Protein AF-A0A0K8QAA5-F1 (afdb_monomer)

pLDDT: mean 92.25, std 9.48, range [42.88, 98.81]

Radius of gyration: 21.52 Å; Cα contacts (8 Å, |Δi|>4): 623; chains: 1; bounding box: 44×41×57 Å

Mean predicted aligned error: 4.95 Å

Nearest PDB structures (foldseek):
  3sg1-assembly1_A  TM=9.011E-01  e=4.585E-20  Bacillus anthracis
  5bq2-assembly1_D  TM=9.159E-01  e=2.704E-18  Pseudomonas aeruginosa PAO1
  6cn1-assembly2_G  TM=9.177E-01  e=1.777E-18  Pseudomonas putida KT2440
  3zh4-assembly1_A  TM=8.883E-01  e=7.766E-17  Streptococcus pneumoniae
  3zh3-assembly1_A  TM=8.498E-01  e=5.290E-16  Streptococcus pneumoniae D39

Secondary structure (DSSP, 8-state):
--HHHHHH-GGGGGGTTGGGTT-SEEEEEPP---TT----SHHHHHHHGGGT-EEEEETTEEEEE-PPP----EEEE-SS--HHHHHHHHHHHHTSSEEEEEES---SHHHHHHHHHHHHTT-EEE-TTSSEEEEEE-S---------PPP-HHHHHHHHHHHHHTT--EEEEEEEGGGTHHHHHHHHHTT--EEEPPPEE-TTS-SEEEEEEE-----B--SS-B---SSSSS-TTTHHHHHHHHHHSBEEEEEE--S-TTHHHHHGGGGGGT-EEEEEETTEEEEEE---------PPP---

Sequence (304 aa):
MDVEAARRTRSVIMLLGPLLDESAEYRLPYAGGCDLGTRTVQPHMQALRQFGLSVEAKSGFYAVQAPPSDGNDRTFVLSERGDTVTENAIMAAAHRPGTTVIRNASPNYMVQDLCFYLQRLGVEIDGVGTTTLKITGRPSIDVDIEYFPSEDPIEAMSLITAGIVTHSEVTIRRVPIEFMEIELATLAQMGQALEISGEYFARNGRTRLVDVTTKPSELRAPEDKIHPMPFPGLNIDNLPFFAVIAGNAHGQTMIHDWVYENRAIYLTELNKLGAQVQLLDPHRIYVNGPTKWRAAEVGCPPAL

Solvent-accessible surface area (backbone atoms only — not comparable to full-atom values): 16536 Å² total; per-residue (Å²): 133,64,65,72,67,38,35,73,36,68,67,56,64,55,48,59,22,62,43,32,85,76,38,57,63,52,75,45,62,51,40,68,87,48,91,58,44,92,80,69,70,57,61,44,52,61,51,40,39,76,70,54,39,44,75,45,87,51,98,70,27,36,43,37,38,27,50,80,85,79,52,61,68,46,75,52,69,48,92,56,68,38,55,69,42,35,45,25,44,48,40,39,35,40,56,28,39,35,43,35,36,40,30,46,32,35,33,38,70,70,43,36,45,51,49,56,52,40,41,75,63,70,29,50,72,46,45,79,63,36,44,48,36,39,31,40,16,36,81,72,81,88,76,94,78,90,84,49,82,71,65,59,46,59,62,44,50,52,52,52,47,51,21,58,76,67,53,30,75,42,74,48,69,62,30,29,41,85,69,36,52,54,53,53,50,52,40,44,71,16,42,44,47,70,49,70,52,75,79,46,68,41,90,63,71,70,51,47,21,24,36,40,29,36,40,63,58,74,35,35,38,47,96,62,67,50,53,54,38,76,60,96,41,31,43,68,82,49,49,68,55,50,58,60,49,32,22,58,7,47,40,66,26,43,40,42,40,87,88,35,63,46,56,48,56,59,58,41,58,44,38,64,28,44,32,47,52,44,78,77,50,50,32,30,32,39,25,41,20,62,39,70,72,46,93,60,91,74,80,80,71,81,76,119

Foldseek 3Di:
DPQVVQQQDPCQLLVQQQCLQVDQKDKGFDRDDDPLDPPDCVLLVVLCCQQVWDWDDDVGITIIGHDHAPLEEEEDERPAQDQSSLSSSQSNQAQGAYKYKYAQHFLDQQSLQSVLVSVVLVWDWPDRSHRIIITGHDNDRDDDDDADGADDQLVQLVVLLVCALVQHWDKDWFHQCQQCVQVVVQCVQQWWDKDWADWDDDPSRPGIGIIITTHRTAGAAHPAADEFDRPVTNDLSSQLSVLSNQLQHAAKHKYFNPPTQAPLVLSCLCVQQQWDWADPHSGMIITHDPGPGDDDDGDDPDDD

Structure (mmCIF, N/CA/C/O backbone):
data_AF-A0A0K8QAA5-F1
#
_entry.id   AF-A0A0K8QAA5-F1
#
loop_
_atom_site.group_PDB
_atom_site.id
_atom_site.type_symbol
_atom_site.label_atom_id
_atom_site.label_alt_id
_atom_site.label_comp_id
_atom_site.label_asym_id
_atom_site.label_entity_id
_atom_site.label_seq_id
_atom_site.pdbx_PDB_ins_code
_atom_site.Cartn_x
_atom_site.Cartn_y
_atom_site.Cartn_z
_atom_site.occupancy
_atom_site.B_iso_or_equiv
_atom_site.auth_seq_id
_atom_site.auth_comp_id
_atom_site.auth_asym_id
_atom_site.auth_atom_id
_atom_site.pdbx_PDB_model_num
ATOM 1 N N . MET A 1 1 ? 1.654 16.815 -22.895 1.00 76.06 1 MET A N 1
ATOM 2 C CA . MET A 1 1 ? 1.499 16.749 -21.426 1.00 76.06 1 MET A CA 1
ATOM 3 C C . MET A 1 1 ? 1.076 18.115 -20.917 1.00 76.06 1 MET A C 1
ATOM 5 O O . MET A 1 1 ? 1.707 19.098 -21.291 1.00 76.06 1 MET A O 1
ATOM 9 N N . ASP A 1 2 ? 0.030 18.173 -20.097 1.00 84.06 2 ASP A N 1
ATOM 10 C CA . ASP A 1 2 ? -0.344 19.380 -19.354 1.00 84.06 2 ASP A CA 1
ATOM 11 C C . ASP A 1 2 ? 0.607 19.549 -18.157 1.00 84.06 2 ASP A C 1
ATOM 13 O O . ASP A 1 2 ? 0.671 18.697 -17.269 1.00 84.06 2 ASP A O 1
ATOM 17 N N . VAL A 1 3 ? 1.402 20.621 -18.165 1.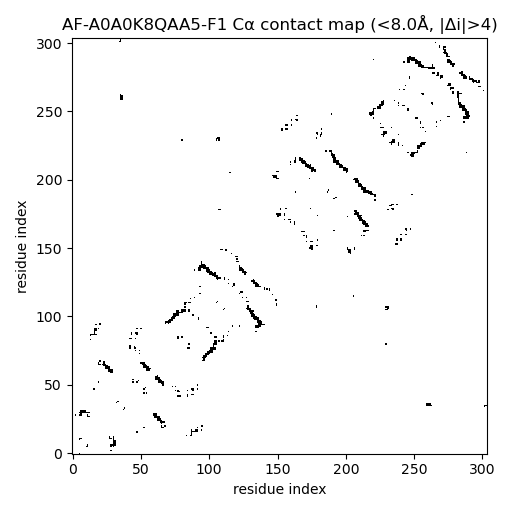00 84.25 3 VAL A N 1
ATOM 18 C CA . VAL A 1 3 ? 2.454 20.857 -17.164 1.00 84.25 3 VAL A CA 1
ATOM 19 C C . VAL A 1 3 ? 1.874 21.271 -15.814 1.00 84.25 3 VAL A C 1
ATOM 21 O O . VAL A 1 3 ? 2.458 20.946 -14.780 1.00 84.25 3 VAL A O 1
ATOM 24 N N . GLU A 1 4 ? 0.749 21.985 -15.805 1.00 84.56 4 GLU A N 1
ATOM 25 C CA . GLU A 1 4 ? 0.125 22.427 -14.562 1.00 84.56 4 GLU A CA 1
ATOM 26 C C . GLU A 1 4 ? -0.447 21.222 -13.818 1.00 84.56 4 GLU A C 1
ATOM 28 O O . GLU A 1 4 ? -0.160 21.041 -12.634 1.00 84.56 4 GLU A O 1
ATOM 33 N N . ALA A 1 5 ? -1.154 20.341 -14.532 1.00 82.25 5 ALA A N 1
ATOM 34 C CA . ALA A 1 5 ? -1.650 19.087 -13.976 1.00 82.25 5 ALA A CA 1
ATOM 35 C C . ALA A 1 5 ? -0.503 18.189 -13.476 1.00 82.25 5 ALA A C 1
ATOM 37 O O . ALA A 1 5 ? -0.551 17.674 -12.358 1.00 82.25 5 ALA A O 1
ATOM 38 N N . ALA A 1 6 ? 0.568 18.056 -14.262 1.00 82.12 6 ALA A N 1
ATOM 39 C CA . ALA A 1 6 ? 1.714 17.214 -13.924 1.00 82.12 6 ALA A CA 1
ATOM 40 C C . ALA A 1 6 ? 2.503 17.696 -12.692 1.00 82.12 6 ALA A C 1
ATOM 42 O O . ALA A 1 6 ? 3.110 16.886 -11.999 1.00 82.12 6 ALA A O 1
ATOM 43 N N . ARG A 1 7 ? 2.496 19.000 -12.383 1.00 81.44 7 ARG A N 1
ATOM 44 C CA . ARG A 1 7 ? 3.155 19.545 -11.181 1.00 81.44 7 ARG A CA 1
ATOM 45 C C . ARG A 1 7 ? 2.366 19.321 -9.894 1.00 81.44 7 ARG A C 1
ATOM 47 O O . ARG A 1 7 ? 2.962 19.373 -8.820 1.00 81.44 7 ARG A O 1
ATOM 54 N N . ARG A 1 8 ? 1.053 19.084 -9.995 1.00 79.38 8 ARG A N 1
ATOM 55 C CA . ARG A 1 8 ? 0.168 18.880 -8.836 1.00 79.38 8 ARG A CA 1
ATOM 56 C C . ARG A 1 8 ? 0.326 17.505 -8.194 1.00 79.38 8 ARG A C 1
ATOM 58 O O . ARG A 1 8 ? -0.063 17.355 -7.046 1.00 79.38 8 ARG A O 1
ATOM 65 N N . THR A 1 9 ? 0.873 16.515 -8.904 1.00 74.44 9 THR A N 1
ATOM 66 C CA . THR A 1 9 ? 1.003 15.144 -8.388 1.00 74.44 9 THR A CA 1
ATOM 67 C C . THR A 1 9 ? 2.411 14.598 -8.585 1.00 74.44 9 THR A C 1
ATOM 69 O O . THR A 1 9 ? 3.038 14.778 -9.629 1.00 74.44 9 THR A O 1
ATOM 72 N N . ARG A 1 10 ? 2.916 13.867 -7.585 1.00 78.25 10 ARG A N 1
ATOM 73 C CA . ARG A 1 10 ? 4.188 13.131 -7.702 1.00 78.25 10 ARG A CA 1
ATOM 74 C C . ARG A 1 10 ? 4.133 11.973 -8.691 1.00 78.25 10 ARG A C 1
ATOM 76 O O . ARG A 1 10 ? 5.179 11.564 -9.189 1.00 78.25 10 ARG A O 1
ATOM 83 N N . SER A 1 11 ? 2.933 11.533 -9.058 1.00 82.62 11 SER A N 1
ATOM 84 C CA . SER A 1 11 ? 2.685 10.443 -9.999 1.00 82.62 11 SER A CA 1
ATOM 85 C C . SER A 1 11 ? 3.245 10.692 -11.400 1.00 82.62 11 SER A C 1
ATOM 87 O O . SER A 1 11 ? 3.445 9.732 -12.132 1.00 82.62 11 SER A O 1
ATOM 89 N N . VAL A 1 12 ? 3.594 11.932 -11.776 1.00 85.81 12 VAL A N 1
ATOM 90 C CA . VAL A 1 12 ? 4.284 12.205 -13.053 1.00 85.81 12 VAL A CA 1
ATOM 91 C C . VAL A 1 12 ? 5.576 11.389 -13.211 1.00 85.81 12 VAL A C 1
ATOM 93 O O . VAL A 1 12 ? 5.937 11.023 -14.326 1.00 85.81 12 VAL A O 1
ATOM 96 N N . ILE A 1 13 ? 6.251 11.037 -12.109 1.00 87.75 13 ILE A N 1
ATOM 97 C CA . ILE A 1 13 ? 7.460 10.202 -12.144 1.00 87.75 13 ILE A CA 1
ATOM 98 C C . ILE A 1 13 ? 7.202 8.792 -12.694 1.00 87.75 13 ILE A C 1
ATOM 100 O O . ILE A 1 13 ? 8.112 8.161 -13.235 1.00 87.75 13 ILE A O 1
ATOM 104 N N . MET A 1 14 ? 5.958 8.316 -12.603 1.00 91.12 14 MET A N 1
ATOM 105 C CA . MET A 1 14 ? 5.527 7.018 -13.122 1.00 91.12 14 MET A CA 1
ATOM 106 C C . MET A 1 14 ? 5.542 6.953 -14.644 1.00 91.12 14 MET A C 1
ATOM 108 O O . MET A 1 14 ? 5.454 5.867 -15.198 1.00 91.12 14 MET A O 1
ATOM 112 N N . LEU A 1 15 ? 5.702 8.091 -15.327 1.00 90.75 15 LEU A N 1
ATOM 113 C CA . LEU A 1 15 ? 5.877 8.131 -16.774 1.00 90.75 15 LEU A CA 1
ATOM 114 C C . LEU A 1 15 ? 7.303 7.777 -17.218 1.00 90.75 15 LEU A C 1
ATOM 116 O O . LEU A 1 15 ? 7.514 7.542 -18.402 1.00 90.75 15 LEU A O 1
ATOM 120 N N . LEU A 1 16 ? 8.285 7.723 -16.309 1.00 90.38 16 LEU A N 1
ATOM 121 C CA . LEU A 1 16 ? 9.679 7.482 -16.698 1.00 90.38 16 LEU A CA 1
ATOM 122 C C . LEU A 1 16 ? 9.926 6.090 -17.302 1.00 90.38 16 LEU A C 1
ATOM 124 O O . LEU A 1 16 ? 10.718 5.946 -18.229 1.00 90.38 16 LEU A O 1
ATOM 128 N N . GLY A 1 17 ? 9.287 5.064 -16.747 1.00 90.38 17 GLY A N 1
ATOM 129 C CA . GLY A 1 17 ? 9.374 3.682 -17.206 1.00 90.38 17 GLY A CA 1
ATOM 130 C C . GLY A 1 17 ? 8.623 3.430 -18.513 1.00 90.38 17 GLY A C 1
ATOM 131 O O . GLY A 1 17 ? 9.253 2.979 -19.463 1.00 90.38 17 GLY A O 1
ATOM 132 N N . PRO A 1 18 ? 7.314 3.732 -18.618 1.00 89.81 18 PRO A N 1
ATOM 133 C CA . PRO A 1 18 ? 6.551 3.450 -19.832 1.00 89.81 18 PRO A CA 1
ATOM 134 C C . PRO A 1 18 ? 6.963 4.318 -21.031 1.00 89.81 18 PRO A C 1
ATOM 136 O O . PRO A 1 18 ? 6.891 3.846 -22.156 1.00 89.81 18 PRO A O 1
ATOM 139 N N . LEU A 1 19 ? 7.446 5.554 -20.833 1.00 89.44 19 LEU A N 1
ATOM 140 C CA . LEU A 1 19 ? 7.898 6.406 -21.950 1.00 89.44 19 LEU A CA 1
ATOM 141 C C . LEU A 1 19 ? 9.316 6.088 -22.441 1.00 89.44 19 LEU A C 1
ATOM 143 O O . LEU A 1 19 ? 9.843 6.788 -23.305 1.00 89.44 19 LEU A O 1
ATOM 147 N N . LEU A 1 20 ? 9.958 5.070 -21.872 1.00 84.69 20 LEU A N 1
ATOM 148 C CA . LEU A 1 20 ? 11.365 4.784 -22.103 1.00 84.69 20 LEU A CA 1
ATOM 149 C C . LEU A 1 20 ? 11.653 4.376 -23.560 1.00 84.69 20 LEU A C 1
ATOM 151 O O . LEU A 1 20 ? 12.712 4.714 -24.074 1.00 84.69 20 LEU A O 1
ATOM 155 N N . ASP A 1 21 ? 10.709 3.739 -24.254 1.00 80.62 21 ASP A N 1
ATOM 156 C CA . ASP A 1 21 ? 10.860 3.398 -25.679 1.00 80.62 21 ASP A CA 1
ATOM 157 C C . ASP A 1 21 ? 9.983 4.255 -26.618 1.00 80.62 21 ASP A C 1
ATOM 159 O O . ASP A 1 21 ? 10.063 4.104 -27.834 1.00 80.62 21 ASP A O 1
ATOM 163 N N . GLU A 1 22 ? 9.194 5.189 -26.077 1.00 81.94 22 GLU A N 1
ATOM 164 C CA . GLU A 1 22 ? 8.347 6.107 -26.861 1.00 81.94 22 GLU A CA 1
ATOM 165 C C . GLU A 1 22 ? 9.150 7.273 -27.459 1.00 81.94 22 GLU A C 1
ATOM 167 O O . GLU A 1 22 ? 8.876 7.748 -28.561 1.00 81.94 22 GLU A O 1
ATOM 172 N N . SER A 1 23 ? 10.159 7.765 -26.733 1.00 83.81 23 SER A N 1
ATOM 173 C CA . SER A 1 23 ? 11.040 8.836 -27.205 1.00 83.81 23 SER A CA 1
ATOM 174 C C . SER A 1 23 ? 12.441 8.696 -26.626 1.00 83.81 23 SER A C 1
ATOM 176 O O . SER A 1 23 ? 12.611 8.5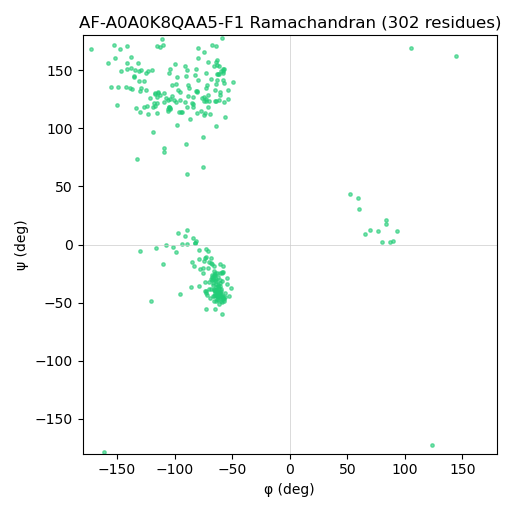25 -25.420 1.00 83.81 23 SER A O 1
ATOM 178 N N . ALA A 1 24 ? 13.457 8.878 -27.474 1.00 87.12 24 ALA A N 1
ATOM 179 C CA . ALA A 1 24 ? 14.858 8.895 -27.050 1.00 87.12 24 ALA A CA 1
ATOM 180 C C . ALA A 1 24 ? 15.163 10.044 -26.073 1.00 87.12 24 ALA A C 1
ATOM 182 O O . ALA A 1 24 ? 16.052 9.929 -25.231 1.00 87.12 24 ALA A O 1
ATOM 183 N N . GLU A 1 25 ? 14.419 11.151 -26.162 1.00 91.00 25 GLU A N 1
ATOM 184 C CA . GLU A 1 25 ? 14.553 12.286 -25.251 1.00 91.00 25 GLU A CA 1
ATOM 185 C C . GLU A 1 25 ? 13.187 12.855 -24.865 1.00 91.00 25 GLU A C 1
ATOM 187 O O . GLU A 1 25 ? 12.321 13.088 -25.714 1.00 91.00 25 GLU A O 1
ATOM 192 N N . TYR A 1 26 ? 12.988 13.125 -23.577 1.00 90.31 26 TYR A N 1
ATOM 193 C CA . TYR A 1 26 ? 11.788 13.799 -23.085 1.00 90.31 26 TYR A CA 1
ATOM 194 C C . TYR A 1 26 ? 12.054 14.563 -21.783 1.00 90.31 26 TYR A C 1
ATOM 196 O O . TYR A 1 26 ? 13.142 14.525 -21.203 1.00 90.31 26 TYR A O 1
ATOM 204 N N . ARG A 1 27 ? 11.065 15.349 -21.343 1.00 88.81 27 ARG A N 1
ATOM 205 C CA . ARG A 1 27 ? 11.154 16.175 -20.132 1.00 88.81 27 ARG A CA 1
ATOM 206 C C . ARG A 1 27 ? 9.937 15.953 -19.251 1.00 88.81 27 ARG A C 1
ATOM 208 O O . ARG A 1 27 ? 8.814 16.059 -19.740 1.00 88.81 27 ARG A O 1
ATOM 215 N N . LEU A 1 28 ? 10.162 15.731 -17.959 1.00 87.62 28 LEU A N 1
ATOM 216 C CA . LEU A 1 28 ? 9.100 15.670 -16.952 1.00 87.62 28 LEU A CA 1
ATOM 217 C C . LEU A 1 28 ? 9.246 16.832 -15.969 1.00 87.62 28 LEU A C 1
ATOM 219 O O . LEU A 1 28 ? 10.353 17.058 -15.485 1.00 87.62 28 LEU A O 1
ATOM 223 N N . PRO A 1 29 ? 8.187 17.594 -15.653 1.00 85.19 29 PRO A N 1
ATOM 224 C CA . PRO A 1 29 ? 8.283 18.650 -14.657 1.00 85.19 29 PRO A CA 1
ATOM 225 C C . PRO A 1 29 ? 8.610 18.068 -13.280 1.00 85.19 29 PRO A C 1
ATOM 227 O O . PRO A 1 29 ? 8.278 16.923 -12.976 1.00 85.19 29 PRO A O 1
ATOM 230 N N . TYR A 1 30 ? 9.229 18.876 -12.424 1.00 78.75 30 TYR A N 1
ATOM 231 C CA . TYR A 1 30 ? 9.334 18.513 -11.017 1.00 78.75 30 TYR A CA 1
ATOM 232 C C . TYR A 1 30 ? 7.956 18.472 -10.378 1.00 78.75 30 TYR A C 1
ATOM 234 O O . TYR A 1 30 ? 7.241 19.475 -10.370 1.00 78.75 30 TYR A O 1
ATOM 242 N N . ALA A 1 31 ? 7.618 17.323 -9.809 1.00 66.38 31 ALA A N 1
ATOM 243 C CA . ALA A 1 31 ? 6.600 17.274 -8.784 1.00 66.38 31 ALA A CA 1
ATOM 244 C C . ALA A 1 31 ? 7.166 17.907 -7.506 1.00 66.38 31 ALA A C 1
ATOM 246 O O . ALA A 1 31 ? 8.331 17.689 -7.169 1.00 66.38 31 ALA A O 1
ATOM 247 N N . GLY A 1 32 ? 6.370 18.730 -6.827 1.00 60.47 32 GLY A N 1
ATOM 248 C CA . GLY A 1 32 ? 6.797 19.468 -5.637 1.00 60.47 32 GLY A CA 1
ATOM 249 C C . GLY A 1 32 ? 7.286 18.598 -4.462 1.00 60.47 32 GLY A C 1
ATOM 250 O O . GLY A 1 32 ? 7.304 17.360 -4.494 1.00 60.47 32 GLY A O 1
ATOM 251 N N . GLY A 1 33 ? 7.714 19.273 -3.391 1.00 54.41 33 GLY A N 1
ATOM 252 C CA . GLY A 1 33 ? 7.998 18.648 -2.096 1.00 54.41 33 GLY A CA 1
ATOM 253 C C . GLY A 1 33 ? 6.726 18.050 -1.486 1.00 54.41 33 GLY A C 1
ATOM 254 O O . GLY A 1 33 ? 5.670 18.655 -1.583 1.00 54.41 33 GLY A O 1
ATOM 255 N N . CYS A 1 34 ? 6.833 16.853 -0.910 1.00 49.59 34 CYS A N 1
ATOM 256 C CA . CYS A 1 34 ? 5.784 16.221 -0.108 1.00 49.59 34 CYS A CA 1
ATOM 257 C C . CYS A 1 34 ? 6.091 16.539 1.359 1.00 49.59 34 CYS A C 1
ATOM 259 O O . CYS A 1 34 ? 7.184 16.213 1.826 1.00 49.59 34 CYS A O 1
ATOM 261 N N . ASP A 1 35 ? 5.148 17.138 2.084 1.00 52.00 35 ASP A N 1
ATOM 262 C CA . ASP A 1 35 ? 5.369 17.609 3.463 1.00 52.00 35 ASP A CA 1
ATOM 263 C C . ASP A 1 35 ? 5.408 16.471 4.504 1.00 52.00 35 ASP A C 1
ATOM 265 O O . ASP A 1 35 ? 5.913 16.647 5.612 1.00 52.00 35 ASP A O 1
ATOM 269 N N . LEU A 1 36 ? 4.968 15.262 4.132 1.00 42.88 36 LEU A N 1
ATOM 270 C CA . LEU A 1 36 ? 5.008 14.058 4.980 1.00 42.88 36 LEU A CA 1
ATOM 271 C C . LEU A 1 36 ? 6.427 13.462 5.163 1.00 42.88 36 LEU A C 1
ATOM 273 O O . LEU A 1 36 ? 6.587 12.493 5.905 1.00 42.88 36 LEU A O 1
ATOM 277 N N . GLY A 1 37 ? 7.453 14.022 4.500 1.00 49.19 37 GLY A N 1
ATOM 278 C CA . GLY A 1 37 ? 8.865 13.620 4.613 1.00 49.19 37 GLY A CA 1
ATOM 279 C C . GLY A 1 37 ? 9.650 13.718 3.293 1.00 49.19 37 GLY A C 1
ATOM 280 O O . GLY A 1 37 ? 9.073 13.745 2.203 1.00 49.19 37 GLY A O 1
ATOM 281 N N . THR A 1 38 ? 10.989 13.724 3.355 1.00 55.50 38 THR A N 1
ATOM 282 C CA . THR A 1 38 ? 11.876 13.783 2.172 1.00 55.50 38 THR A CA 1
ATOM 283 C C . THR A 1 38 ? 11.956 12.444 1.434 1.00 55.50 38 THR A C 1
ATOM 285 O O . THR A 1 38 ? 13.009 11.814 1.369 1.00 55.50 38 THR A O 1
ATOM 288 N N . ARG A 1 39 ? 10.851 11.996 0.825 1.00 63.25 39 ARG A N 1
ATOM 289 C CA . ARG A 1 39 ? 10.895 10.880 -0.134 1.00 63.25 39 ARG A CA 1
ATOM 290 C C . ARG A 1 39 ? 11.608 11.329 -1.401 1.00 63.25 39 ARG A C 1
ATOM 292 O O . ARG A 1 39 ? 11.114 12.208 -2.117 1.00 63.25 39 ARG A O 1
ATOM 299 N N . THR A 1 40 ? 12.789 10.760 -1.626 1.00 72.88 40 THR A N 1
ATOM 300 C CA . THR A 1 40 ? 13.637 11.081 -2.774 1.00 72.88 40 THR A CA 1
ATOM 301 C C . THR A 1 40 ? 13.168 10.332 -4.018 1.00 72.88 40 THR A C 1
ATOM 303 O O . THR A 1 40 ? 12.649 9.227 -3.936 1.00 72.88 40 THR A O 1
ATOM 306 N N . VAL A 1 41 ? 13.401 10.910 -5.194 1.00 79.88 41 VAL A N 1
ATOM 307 C CA . VAL A 1 41 ? 13.155 10.241 -6.486 1.00 79.88 41 VAL A CA 1
ATOM 308 C C . VAL A 1 41 ? 14.261 9.246 -6.860 1.00 79.88 41 VAL A C 1
ATOM 310 O O . VAL A 1 41 ? 14.184 8.566 -7.881 1.00 79.88 41 VAL A O 1
ATOM 313 N N . GLN A 1 42 ? 15.321 9.178 -6.051 1.00 85.56 42 GLN A N 1
ATOM 314 C CA . GLN A 1 42 ? 16.536 8.425 -6.342 1.00 85.56 42 GLN A CA 1
ATOM 315 C C . GLN A 1 42 ? 16.300 6.919 -6.551 1.00 85.56 42 GLN A C 1
ATOM 317 O O . GLN A 1 42 ? 16.934 6.370 -7.454 1.00 85.56 42 GLN A O 1
ATOM 322 N N . PRO A 1 43 ? 15.405 6.243 -5.808 1.00 90.38 43 PRO A N 1
ATOM 323 C CA . PRO A 1 43 ? 15.132 4.823 -6.018 1.00 90.38 43 PRO A CA 1
ATOM 324 C C . PRO A 1 43 ? 14.592 4.514 -7.420 1.00 90.38 43 PRO A C 1
ATOM 326 O O . PRO A 1 43 ? 15.077 3.592 -8.075 1.00 90.38 43 PRO A O 1
ATOM 329 N N . HIS A 1 44 ? 13.699 5.359 -7.951 1.00 91.31 44 HIS A N 1
ATOM 330 C CA . HIS A 1 44 ? 13.257 5.260 -9.346 1.00 91.31 44 HIS A CA 1
ATOM 331 C C . HIS A 1 44 ? 14.430 5.411 -10.322 1.00 91.31 44 HIS A C 1
ATOM 333 O O . HIS A 1 44 ? 14.559 4.627 -11.259 1.00 91.31 44 HIS A O 1
ATOM 339 N N . MET A 1 45 ? 15.322 6.383 -10.088 1.00 89.44 45 MET A N 1
ATOM 340 C CA . MET A 1 45 ? 16.497 6.584 -10.947 1.00 89.44 45 MET A CA 1
ATOM 341 C C . MET A 1 45 ? 17.430 5.372 -10.920 1.00 89.44 45 MET A C 1
ATOM 343 O O . MET A 1 45 ? 17.963 4.976 -11.951 1.00 89.44 45 MET A O 1
ATOM 347 N N . GLN A 1 46 ? 17.653 4.780 -9.746 1.00 91.12 46 GLN A N 1
ATOM 348 C CA . GLN A 1 46 ? 18.502 3.598 -9.589 1.00 91.12 46 GLN A CA 1
ATOM 349 C C . GLN A 1 46 ? 17.939 2.391 -10.341 1.00 91.12 46 GLN A C 1
ATOM 351 O O . GLN A 1 46 ? 18.707 1.695 -11.007 1.00 91.12 46 GLN A O 1
ATOM 356 N N . ALA A 1 47 ? 16.621 2.179 -10.272 1.00 93.38 47 ALA A N 1
ATOM 357 C CA . ALA A 1 47 ? 15.943 1.116 -11.003 1.00 93.38 47 ALA A CA 1
ATOM 358 C C . ALA A 1 47 ? 16.018 1.340 -12.521 1.00 93.38 47 ALA A C 1
ATOM 360 O O . ALA A 1 47 ? 16.427 0.454 -13.266 1.00 93.38 47 ALA A O 1
ATOM 361 N N . LEU A 1 48 ? 15.703 2.548 -12.992 1.00 92.81 48 LEU A N 1
ATOM 362 C CA . LEU A 1 48 ? 15.616 2.832 -14.426 1.00 92.81 48 LEU A CA 1
ATOM 363 C C . LEU A 1 48 ? 16.983 2.962 -15.115 1.00 92.81 48 LEU A C 1
ATOM 365 O O . LEU A 1 48 ? 17.110 2.648 -16.298 1.00 92.81 48 LEU A O 1
ATOM 369 N N . ARG A 1 49 ? 18.044 3.315 -14.376 1.00 92.69 49 ARG A N 1
ATOM 370 C CA . ARG A 1 49 ? 19.432 3.248 -14.876 1.00 92.69 49 ARG A CA 1
ATOM 371 C C . ARG A 1 49 ? 19.839 1.841 -15.314 1.00 92.69 49 ARG A C 1
ATOM 373 O O . ARG A 1 49 ? 20.716 1.720 -16.161 1.00 92.69 49 ARG A O 1
ATOM 380 N N . GLN A 1 50 ? 19.201 0.787 -14.797 1.00 93.94 50 GLN A N 1
ATOM 381 C CA . GLN A 1 50 ? 19.451 -0.593 -15.245 1.00 93.94 50 GLN A CA 1
ATOM 382 C C . GLN A 1 50 ? 19.025 -0.809 -16.703 1.00 93.94 50 GLN A C 1
ATOM 384 O O . GLN A 1 50 ? 19.606 -1.628 -17.411 1.00 93.94 50 GLN A O 1
ATOM 389 N N . PHE A 1 51 ? 18.066 -0.016 -17.181 1.00 92.75 51 PHE A N 1
ATOM 390 C CA . PHE A 1 51 ? 17.641 0.051 -18.580 1.00 92.75 51 PHE A CA 1
ATOM 391 C C . PHE A 1 51 ? 18.425 1.110 -19.376 1.00 92.75 51 PHE A C 1
ATOM 393 O O . PHE A 1 51 ? 18.103 1.389 -20.528 1.00 92.75 51 PHE A O 1
ATOM 400 N N . GLY A 1 52 ? 19.460 1.698 -18.766 1.00 90.44 52 GLY A N 1
ATOM 401 C CA . GLY A 1 52 ? 20.308 2.745 -19.329 1.00 90.44 52 GLY A CA 1
ATOM 402 C C . GLY A 1 52 ? 19.677 4.140 -19.339 1.00 90.44 52 GLY A C 1
ATOM 403 O O . GLY A 1 52 ? 20.239 5.039 -19.959 1.00 90.44 52 GLY A O 1
ATOM 404 N N . LEU A 1 53 ? 18.548 4.344 -18.645 1.00 91.19 53 LEU A N 1
ATOM 405 C CA . LEU A 1 53 ? 17.918 5.659 -18.529 1.00 91.19 53 LEU A CA 1
ATOM 406 C C . LEU A 1 53 ? 18.864 6.649 -17.835 1.00 91.19 53 LEU A C 1
ATOM 408 O O . LEU A 1 53 ? 19.295 6.426 -16.698 1.00 91.19 53 LEU A O 1
ATOM 412 N N . SER A 1 54 ? 19.140 7.769 -18.496 1.00 89.38 54 SER A N 1
ATOM 413 C CA . SER A 1 54 ? 19.846 8.903 -17.907 1.00 89.38 54 SER A CA 1
ATOM 414 C C . SER A 1 54 ? 18.843 9.991 -17.555 1.00 89.38 54 SER A C 1
ATOM 416 O O . SER A 1 54 ? 18.038 10.406 -18.388 1.00 89.38 54 SER A O 1
ATOM 418 N N . VAL A 1 55 ? 18.884 10.451 -16.306 1.00 86.06 55 VAL A N 1
ATOM 419 C CA . VAL A 1 55 ? 18.013 11.519 -15.816 1.00 86.06 55 VAL A CA 1
ATOM 420 C C . VAL A 1 55 ? 18.872 12.604 -15.190 1.00 86.06 55 VAL A C 1
ATOM 422 O O . VAL A 1 55 ? 19.571 12.367 -14.202 1.00 86.06 55 VAL A O 1
ATOM 425 N N . GLU A 1 56 ? 18.800 13.799 -15.764 1.00 84.44 56 GLU A N 1
ATOM 426 C CA . GLU A 1 56 ? 19.483 14.994 -15.287 1.00 84.44 56 GLU A CA 1
ATOM 427 C C . GLU A 1 56 ? 18.458 15.970 -14.698 1.00 84.44 56 GLU A C 1
ATOM 429 O O . GLU A 1 56 ? 17.506 16.398 -15.355 1.00 84.44 56 GLU A O 1
ATOM 434 N N . ALA A 1 57 ? 18.657 16.332 -13.436 1.00 80.88 57 ALA A N 1
ATOM 435 C CA . ALA A 1 57 ? 17.852 17.321 -12.739 1.00 80.88 57 ALA A CA 1
ATOM 436 C C . ALA A 1 57 ? 18.220 18.741 -13.227 1.00 80.88 57 ALA A C 1
ATOM 438 O O . ALA A 1 57 ? 19.315 19.225 -12.947 1.00 80.88 57 ALA A O 1
ATOM 439 N N . LYS A 1 58 ? 17.315 19.425 -13.948 1.00 81.25 58 LYS A N 1
ATOM 440 C CA . LYS A 1 58 ? 17.479 20.817 -14.430 1.00 81.25 58 LYS A CA 1
ATOM 441 C C . LYS A 1 58 ? 16.536 21.784 -13.715 1.00 81.25 58 LYS A C 1
ATOM 443 O O . LYS A 1 58 ? 15.735 21.389 -12.879 1.00 81.25 58 LYS A O 1
ATOM 448 N N . SER A 1 59 ? 16.613 23.083 -13.997 1.00 77.94 59 SER A N 1
ATOM 449 C CA . SER A 1 59 ? 15.712 24.054 -13.356 1.00 77.94 59 SER A CA 1
ATOM 450 C C . SER A 1 59 ? 14.246 23.802 -13.753 1.00 77.94 59 SER A C 1
ATOM 452 O O . SER A 1 59 ? 13.827 24.132 -14.861 1.00 77.94 59 SER A O 1
ATOM 454 N N . GLY A 1 60 ? 13.472 23.184 -12.851 1.00 78.00 60 GLY A N 1
ATOM 455 C CA . GLY A 1 60 ? 12.028 22.958 -12.984 1.00 78.00 60 GLY A CA 1
ATOM 456 C C . GLY A 1 60 ? 11.589 21.683 -13.718 1.00 78.00 60 GLY A C 1
ATOM 457 O O . GLY A 1 60 ? 10.379 21.493 -13.885 1.00 78.00 60 GLY A O 1
ATOM 458 N N . PHE A 1 61 ? 12.521 20.828 -14.159 1.00 83.88 61 PHE A N 1
ATOM 459 C CA . PHE A 1 61 ? 12.220 19.569 -14.851 1.00 83.88 61 PHE A CA 1
ATOM 460 C C . PHE A 1 61 ? 13.368 18.547 -14.773 1.00 83.88 61 PHE A C 1
ATOM 462 O O . PHE A 1 61 ? 14.538 18.906 -14.652 1.00 83.88 61 PHE A O 1
ATOM 469 N N . TYR A 1 62 ? 13.020 17.271 -14.920 1.00 85.25 62 TYR A N 1
ATOM 4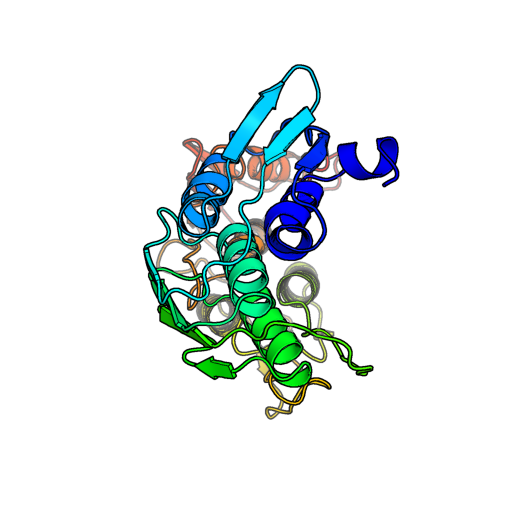70 C CA . TYR A 1 62 ? 13.916 16.164 -15.236 1.00 85.25 62 TYR A CA 1
ATOM 471 C C . TYR A 1 62 ? 14.120 16.099 -16.751 1.00 85.25 62 TYR A C 1
ATOM 473 O O . TYR A 1 62 ? 13.156 15.930 -17.500 1.00 85.25 62 TYR A O 1
ATOM 481 N N . ALA A 1 63 ? 15.360 16.261 -17.209 1.00 88.06 63 ALA A N 1
ATOM 482 C CA . ALA A 1 63 ? 15.752 15.957 -18.580 1.00 88.06 63 ALA A CA 1
ATOM 483 C C . ALA A 1 63 ? 16.070 14.467 -18.665 1.00 88.06 63 ALA A C 1
ATOM 485 O O . ALA A 1 63 ? 16.935 13.985 -17.935 1.00 88.06 63 ALA A O 1
ATOM 486 N N . VAL A 1 64 ? 15.357 13.751 -19.526 1.00 90.62 64 VAL A N 1
ATOM 487 C CA . VAL A 1 64 ? 15.446 12.299 -19.618 1.00 90.62 64 VAL A CA 1
ATOM 488 C C . VAL A 1 64 ? 15.974 11.913 -20.987 1.00 90.62 64 VAL A C 1
ATOM 490 O O . VAL A 1 64 ? 15.467 12.386 -22.003 1.00 90.62 64 VAL A O 1
ATOM 493 N N . GLN A 1 65 ? 16.994 11.061 -20.991 1.00 91.94 65 GLN A N 1
ATOM 494 C CA . GLN A 1 65 ? 17.531 10.419 -22.182 1.00 91.94 65 GLN A CA 1
ATOM 495 C C . GLN A 1 65 ? 17.366 8.914 -22.025 1.00 91.94 65 GLN A C 1
ATOM 497 O O . GLN A 1 65 ? 17.904 8.314 -21.087 1.00 91.94 65 GLN A O 1
ATOM 502 N N . ALA A 1 66 ? 16.603 8.323 -22.933 1.00 89.50 66 ALA A N 1
ATOM 503 C CA . ALA A 1 66 ? 16.370 6.897 -22.981 1.00 89.50 66 ALA A CA 1
ATOM 504 C C . ALA A 1 66 ? 17.196 6.283 -24.121 1.00 89.50 66 ALA A C 1
ATOM 506 O O . ALA A 1 66 ? 17.118 6.747 -25.262 1.00 89.50 66 ALA A O 1
ATOM 507 N N . PRO A 1 67 ? 18.026 5.265 -23.839 1.00 88.25 67 PRO A N 1
ATOM 508 C CA . PRO A 1 67 ? 18.757 4.574 -24.890 1.00 88.25 67 PRO A CA 1
ATOM 509 C C . PRO A 1 67 ? 17.779 3.735 -25.719 1.00 88.25 67 PRO A C 1
ATOM 511 O O . PRO A 1 67 ? 16.743 3.332 -25.189 1.00 88.25 67 PRO A O 1
ATOM 514 N N . PRO A 1 68 ? 18.106 3.386 -26.974 1.00 86.25 68 PRO A N 1
ATOM 515 C CA . PRO A 1 68 ? 17.344 2.370 -27.690 1.00 86.25 68 PRO A CA 1
ATOM 516 C C . PRO A 1 68 ? 17.336 1.058 -26.895 1.00 86.25 68 PRO A C 1
ATOM 518 O O . PRO A 1 68 ? 18.281 0.762 -26.156 1.00 86.25 68 PRO A O 1
ATOM 521 N N . SER A 1 69 ? 16.276 0.265 -27.047 1.00 84.81 69 SER A N 1
ATOM 522 C CA . SER A 1 69 ? 16.245 -1.075 -26.466 1.00 84.81 69 SER A CA 1
ATOM 523 C C . SER A 1 69 ? 17.379 -1.926 -27.041 1.00 84.81 69 SER A C 1
ATOM 525 O O . SER A 1 69 ? 17.581 -1.978 -28.253 1.00 84.81 69 SER A O 1
ATOM 527 N N . ASP A 1 70 ? 18.127 -2.586 -26.161 1.00 86.00 70 ASP A N 1
ATOM 528 C CA . ASP A 1 70 ? 19.240 -3.467 -26.523 1.00 86.00 70 ASP A CA 1
ATOM 529 C C . ASP A 1 70 ? 18.865 -4.957 -26.464 1.00 86.00 70 ASP A C 1
ATOM 531 O O . ASP A 1 70 ? 19.700 -5.804 -26.766 1.00 86.00 70 ASP A O 1
ATOM 535 N N . GLY A 1 71 ? 17.627 -5.282 -26.069 1.00 85.75 71 GLY A N 1
ATOM 536 C CA . GLY A 1 71 ? 17.130 -6.657 -25.969 1.00 85.75 71 GLY A CA 1
ATOM 537 C C . GLY A 1 71 ? 17.816 -7.528 -24.913 1.00 85.75 71 GLY A C 1
ATOM 538 O O . GLY A 1 71 ? 17.612 -8.740 -24.906 1.00 85.75 71 GLY A O 1
ATOM 539 N N . ASN A 1 72 ? 18.656 -6.943 -24.055 1.00 91.38 72 ASN A N 1
ATOM 540 C CA . ASN A 1 72 ? 19.487 -7.704 -23.129 1.00 91.38 72 ASN A CA 1
ATOM 541 C C . ASN A 1 72 ? 18.709 -8.176 -21.899 1.00 91.38 72 ASN A C 1
ATOM 543 O O . ASN A 1 72 ? 17.951 -7.415 -21.286 1.00 91.38 72 ASN A O 1
ATOM 547 N N . ASP A 1 73 ? 19.010 -9.400 -21.467 1.00 96.44 73 ASP A N 1
ATOM 548 C CA . ASP A 1 73 ? 18.584 -9.898 -20.166 1.00 96.44 73 ASP A CA 1
ATOM 549 C C . ASP A 1 73 ? 19.216 -9.076 -19.040 1.00 96.44 73 ASP A C 1
ATOM 551 O O . ASP A 1 73 ? 20.380 -8.664 -19.097 1.00 96.44 73 ASP A O 1
ATOM 555 N N . ARG A 1 74 ? 18.439 -8.835 -17.985 1.00 95.12 74 ARG A N 1
ATOM 556 C CA . ARG A 1 74 ? 18.846 -8.003 -16.853 1.00 95.12 74 ARG A CA 1
ATOM 557 C C . ARG A 1 74 ? 18.427 -8.610 -15.542 1.00 95.12 74 ARG A C 1
ATOM 559 O O . ARG A 1 74 ? 17.437 -9.326 -15.425 1.00 95.12 74 ARG A O 1
ATOM 566 N N . THR A 1 75 ? 19.195 -8.305 -14.512 1.00 98.19 75 THR A N 1
ATOM 567 C CA . THR A 1 75 ? 18.922 -8.767 -13.162 1.00 98.19 75 THR A CA 1
ATOM 568 C C . THR A 1 75 ? 19.446 -7.738 -12.177 1.00 98.19 75 THR A C 1
ATOM 570 O O . THR A 1 75 ? 20.644 -7.469 -12.150 1.00 98.19 75 THR A O 1
ATOM 573 N N . PHE A 1 76 ? 18.569 -7.180 -11.349 1.00 97.88 76 PHE A N 1
ATOM 574 C CA . PHE A 1 76 ? 18.947 -6.161 -10.372 1.00 97.88 76 PHE A CA 1
ATOM 575 C C . PHE A 1 76 ? 18.101 -6.246 -9.102 1.00 97.88 76 PHE A C 1
ATOM 577 O O . PHE A 1 76 ? 17.115 -6.980 -9.026 1.00 97.88 76 PHE A O 1
ATOM 584 N N . VAL A 1 77 ? 18.535 -5.522 -8.074 1.00 97.75 77 VAL A N 1
ATOM 585 C CA . VAL A 1 77 ? 17.875 -5.453 -6.768 1.00 97.75 77 VAL A CA 1
ATOM 586 C C . VAL A 1 77 ? 17.429 -4.014 -6.541 1.00 97.75 77 VAL A C 1
ATOM 588 O O . VAL A 1 77 ? 18.231 -3.096 -6.716 1.00 97.75 77 VAL A O 1
ATOM 591 N N . LEU A 1 78 ? 16.170 -3.812 -6.158 1.00 96.44 78 LEU A N 1
ATOM 592 C CA . LEU A 1 78 ? 15.684 -2.499 -5.742 1.00 96.44 78 LEU A CA 1
ATOM 593 C C . LEU A 1 78 ? 16.248 -2.143 -4.362 1.00 96.44 78 LEU A C 1
ATOM 595 O O . LEU A 1 78 ? 16.252 -2.971 -3.447 1.00 96.44 78 LEU A O 1
ATOM 599 N N . SER A 1 79 ? 16.727 -0.908 -4.215 1.00 90.75 79 SER A N 1
ATOM 600 C CA . SER A 1 79 ? 17.308 -0.397 -2.966 1.00 90.75 79 SER A CA 1
ATOM 601 C C . SER A 1 79 ? 16.276 -0.247 -1.849 1.00 90.75 79 SER A C 1
ATOM 603 O O . SER A 1 79 ? 16.611 -0.402 -0.679 1.00 90.75 79 SER A O 1
ATOM 605 N N . GLU A 1 80 ? 15.019 -0.011 -2.215 1.00 87.56 80 GLU A N 1
ATOM 606 C CA . GLU A 1 80 ? 13.870 -0.031 -1.322 1.00 87.56 80 GLU A CA 1
ATOM 607 C C . GLU A 1 80 ? 12.737 -0.853 -1.933 1.00 87.56 80 GLU A C 1
ATOM 609 O O . GLU A 1 80 ? 12.626 -0.988 -3.153 1.00 87.56 80 GLU A O 1
ATOM 614 N N . ARG A 1 81 ? 11.859 -1.361 -1.070 1.00 90.00 81 ARG A N 1
ATOM 615 C CA . ARG A 1 81 ? 10.642 -2.068 -1.473 1.00 90.00 81 ARG A CA 1
ATOM 616 C C . ARG A 1 81 ? 9.496 -1.067 -1.634 1.00 90.00 81 ARG A C 1
ATOM 618 O O . ARG A 1 81 ? 8.523 -1.103 -0.891 1.00 90.00 81 ARG A O 1
ATOM 625 N N . GLY A 1 82 ? 9.683 -0.121 -2.550 1.00 91.62 82 GLY A N 1
ATOM 626 C CA . GLY A 1 82 ? 8.704 0.914 -2.873 1.00 91.62 82 GLY A CA 1
ATOM 627 C C . GLY A 1 82 ? 7.731 0.441 -3.949 1.00 91.62 82 GLY A C 1
ATOM 628 O O . GLY A 1 82 ? 8.157 -0.110 -4.968 1.00 91.62 82 GLY A O 1
ATOM 629 N N . ASP A 1 83 ? 6.442 0.689 -3.736 1.00 94.56 83 ASP A N 1
ATOM 630 C CA . ASP A 1 83 ? 5.357 0.319 -4.653 1.00 94.56 83 ASP A CA 1
ATOM 631 C C . ASP A 1 83 ? 5.561 0.958 -6.032 1.00 94.56 83 ASP A C 1
ATOM 633 O O . ASP A 1 83 ? 5.839 0.269 -7.014 1.00 94.56 83 ASP A O 1
ATOM 637 N N . THR A 1 84 ? 5.614 2.290 -6.073 1.00 94.06 84 THR A N 1
ATOM 638 C CA . THR A 1 84 ? 5.807 3.068 -7.303 1.00 94.06 84 THR A CA 1
ATOM 639 C C . THR A 1 84 ? 7.145 2.783 -7.986 1.00 94.06 84 THR A C 1
ATOM 641 O O . THR A 1 84 ? 7.256 2.823 -9.210 1.00 94.06 84 THR A O 1
ATOM 644 N N . VAL A 1 85 ? 8.203 2.500 -7.222 1.00 94.56 85 VAL A N 1
ATOM 645 C CA . VAL A 1 85 ? 9.523 2.146 -7.776 1.00 94.56 85 VAL A CA 1
ATOM 646 C C . VAL A 1 85 ? 9.445 0.816 -8.514 1.00 94.56 85 VAL A C 1
ATOM 648 O O . VAL A 1 85 ? 9.958 0.698 -9.629 1.00 94.56 85 VAL A O 1
ATOM 651 N N . THR A 1 86 ? 8.774 -0.160 -7.901 1.00 97.50 86 THR A N 1
ATOM 652 C CA . THR A 1 86 ? 8.558 -1.487 -8.474 1.00 97.50 86 THR A CA 1
ATOM 653 C C . THR A 1 86 ? 7.700 -1.390 -9.733 1.00 97.50 86 THR A C 1
ATOM 655 O O . THR A 1 86 ? 8.107 -1.891 -10.776 1.00 97.50 86 THR A O 1
ATOM 658 N N . GLU A 1 87 ? 6.577 -0.674 -9.678 1.00 97.56 87 GLU A N 1
ATOM 659 C CA . GLU A 1 87 ? 5.688 -0.433 -10.822 1.00 97.56 87 GLU A CA 1
ATOM 660 C C . GLU A 1 87 ? 6.420 0.214 -12.006 1.00 97.56 87 GLU A C 1
ATOM 662 O O . GLU A 1 87 ? 6.296 -0.237 -13.143 1.00 97.56 87 GLU A O 1
ATOM 667 N N . ASN A 1 88 ? 7.244 1.236 -11.750 1.00 95.56 88 ASN A N 1
ATOM 668 C CA . ASN A 1 88 ? 7.987 1.929 -12.804 1.00 95.56 88 ASN A CA 1
ATOM 669 C C . ASN A 1 88 ? 9.017 1.002 -13.477 1.00 95.56 88 ASN A C 1
ATOM 671 O O . ASN A 1 88 ? 9.180 1.018 -14.697 1.00 95.56 88 ASN A O 1
ATOM 675 N N . ALA A 1 89 ? 9.683 0.155 -12.686 1.00 96.62 89 ALA A N 1
ATOM 676 C CA . ALA A 1 89 ? 10.613 -0.850 -13.192 1.00 96.62 89 ALA A CA 1
ATOM 677 C C . ALA A 1 89 ? 9.901 -1.968 -13.975 1.00 96.62 89 ALA A C 1
ATOM 679 O O . ALA A 1 89 ? 10.420 -2.411 -14.999 1.00 96.62 89 ALA A O 1
ATOM 680 N N . ILE A 1 90 ? 8.712 -2.393 -13.532 1.00 97.75 90 ILE A N 1
ATOM 681 C CA . ILE A 1 90 ? 7.873 -3.360 -14.252 1.00 97.75 90 ILE A CA 1
ATOM 682 C C . ILE A 1 90 ? 7.452 -2.790 -15.608 1.00 97.75 90 ILE A C 1
ATOM 684 O O . ILE A 1 90 ? 7.610 -3.470 -16.618 1.00 97.75 90 ILE A O 1
ATOM 688 N N . MET A 1 91 ? 6.960 -1.548 -15.654 1.00 96.31 91 MET A N 1
ATOM 689 C CA . MET A 1 91 ? 6.546 -0.911 -16.910 1.00 96.31 91 MET A CA 1
ATOM 690 C C . MET A 1 91 ? 7.714 -0.758 -17.891 1.00 96.31 91 MET A C 1
ATOM 692 O O . MET A 1 91 ? 7.546 -1.031 -19.077 1.00 96.31 91 MET A O 1
ATOM 696 N N . ALA A 1 92 ? 8.909 -0.404 -17.403 1.00 94.69 92 ALA A N 1
ATOM 697 C CA . ALA A 1 92 ? 10.117 -0.360 -18.230 1.00 94.69 92 ALA A CA 1
ATOM 698 C C . ALA A 1 92 ? 10.516 -1.746 -18.772 1.00 94.69 92 ALA A C 1
ATOM 700 O O . ALA A 1 92 ? 10.944 -1.865 -19.918 1.00 94.69 92 ALA A O 1
ATOM 701 N N . ALA A 1 93 ? 10.373 -2.801 -17.962 1.00 95.88 93 ALA A N 1
ATOM 702 C CA . ALA A 1 93 ? 10.651 -4.171 -18.383 1.00 95.88 93 ALA A CA 1
ATOM 703 C C . ALA A 1 93 ? 9.619 -4.697 -19.391 1.00 95.88 93 ALA A C 1
ATOM 705 O O . ALA A 1 93 ? 9.987 -5.394 -20.328 1.00 95.88 93 ALA A O 1
ATOM 706 N N . ALA A 1 94 ? 8.341 -4.359 -19.220 1.00 95.38 94 ALA A N 1
ATOM 707 C CA . ALA A 1 94 ? 7.238 -4.868 -20.030 1.00 95.38 94 ALA A CA 1
ATOM 708 C C . ALA A 1 94 ? 7.344 -4.496 -21.517 1.00 95.38 94 ALA A C 1
ATOM 710 O O . ALA A 1 94 ? 7.006 -5.308 -22.382 1.00 95.38 94 ALA A O 1
ATOM 711 N N . HIS A 1 95 ? 7.834 -3.290 -21.808 1.00 87.25 95 HIS A N 1
ATOM 712 C CA . HIS A 1 95 ? 7.930 -2.754 -23.167 1.00 87.25 95 HIS A CA 1
ATOM 713 C C . HIS A 1 95 ? 9.260 -3.099 -23.875 1.00 87.25 95 HIS A C 1
ATOM 715 O O . HIS A 1 95 ? 9.473 -2.750 -25.035 1.00 87.25 95 HIS A O 1
ATOM 721 N N . ARG A 1 96 ? 10.168 -3.830 -23.208 1.00 89.00 96 ARG A N 1
ATOM 722 C CA . ARG A 1 96 ? 11.484 -4.174 -23.761 1.00 89.00 96 ARG A CA 1
ATOM 723 C C . ARG A 1 96 ? 11.650 -5.668 -23.999 1.00 89.00 96 ARG A C 1
ATOM 725 O O . ARG A 1 96 ? 11.428 -6.440 -23.074 1.00 89.00 96 ARG A O 1
ATOM 732 N N . PRO A 1 97 ? 12.099 -6.103 -25.194 1.00 89.75 97 PRO A N 1
ATOM 733 C CA . PRO A 1 97 ? 12.485 -7.493 -25.394 1.00 89.75 97 PRO A CA 1
ATOM 734 C C . PRO A 1 97 ? 13.599 -7.904 -24.420 1.00 89.75 97 PRO A C 1
ATOM 736 O O . PRO A 1 97 ? 14.443 -7.090 -24.044 1.00 89.75 97 PRO A O 1
ATOM 739 N N . GLY A 1 98 ? 13.602 -9.184 -24.056 1.00 93.88 98 GLY A N 1
ATOM 740 C CA . GLY A 1 98 ? 14.528 -9.759 -23.081 1.00 93.88 98 GLY A CA 1
ATOM 741 C C . GLY A 1 98 ? 13.860 -10.049 -21.737 1.00 93.88 98 GLY A C 1
ATOM 742 O O . GLY A 1 98 ? 12.723 -9.654 -21.472 1.00 93.88 98 GLY A O 1
ATOM 743 N N . THR A 1 99 ? 14.577 -10.778 -20.887 1.00 97.56 99 THR A N 1
ATOM 744 C CA . THR A 1 99 ? 14.117 -11.158 -19.550 1.00 97.56 99 THR A CA 1
ATOM 745 C C . THR A 1 99 ? 14.703 -10.221 -18.501 1.00 97.56 99 THR A C 1
ATOM 747 O O . THR A 1 99 ? 15.918 -10.134 -18.331 1.00 97.56 99 THR A O 1
ATOM 750 N N . THR A 1 100 ? 13.847 -9.573 -17.718 1.00 98.31 100 THR A N 1
ATOM 751 C CA . THR A 1 100 ? 14.247 -8.772 -16.559 1.00 98.31 100 THR A CA 1
ATOM 752 C C . THR A 1 100 ? 13.869 -9.478 -15.262 1.00 98.31 100 THR A C 1
ATOM 754 O O . THR A 1 100 ? 12.705 -9.795 -15.038 1.00 98.31 100 THR A O 1
ATOM 757 N N . VAL A 1 101 ? 14.840 -9.675 -14.369 1.00 98.62 101 VAL A N 1
ATOM 758 C CA . VAL A 1 101 ? 14.614 -10.159 -13.000 1.00 98.62 101 VAL A CA 1
ATOM 759 C C . VAL A 1 101 ? 14.780 -9.009 -12.010 1.00 98.62 101 VAL A C 1
ATOM 761 O O . VAL A 1 101 ? 15.882 -8.485 -11.826 1.00 98.62 101 VAL A O 1
ATOM 764 N N . ILE A 1 102 ? 13.692 -8.646 -11.336 1.00 98.50 102 ILE A N 1
ATOM 765 C CA . ILE A 1 102 ? 13.652 -7.606 -10.307 1.00 98.50 102 ILE A CA 1
ATOM 766 C C . ILE A 1 102 ? 13.583 -8.289 -8.945 1.00 98.50 102 ILE A C 1
ATOM 768 O O . ILE A 1 102 ? 12.610 -8.976 -8.641 1.00 98.50 102 ILE A O 1
ATOM 772 N N . ARG A 1 103 ? 14.604 -8.097 -8.108 1.00 98.31 103 ARG A N 1
ATOM 773 C CA . ARG A 1 103 ? 14.602 -8.554 -6.710 1.00 98.31 103 ARG A CA 1
ATOM 774 C C . ARG A 1 103 ? 14.259 -7.419 -5.759 1.00 98.31 103 ARG A C 1
ATOM 776 O O . ARG A 1 103 ? 14.546 -6.259 -6.050 1.00 98.31 103 ARG A O 1
ATOM 783 N N . ASN A 1 104 ? 13.738 -7.786 -4.590 1.00 96.81 104 ASN A N 1
ATOM 784 C CA . ASN A 1 104 ? 13.210 -6.854 -3.593 1.00 96.81 104 ASN A CA 1
ATOM 785 C C . ASN A 1 104 ? 12.043 -6.008 -4.144 1.00 96.81 104 ASN A C 1
ATOM 787 O O . ASN A 1 104 ? 11.859 -4.859 -3.751 1.00 96.81 104 ASN A O 1
ATOM 791 N N . ALA A 1 105 ? 11.276 -6.587 -5.073 1.00 97.94 105 ALA A N 1
ATOM 792 C CA . ALA A 1 105 ? 10.044 -6.004 -5.590 1.00 97.94 105 ALA A CA 1
ATOM 793 C C . ALA A 1 105 ? 9.006 -5.877 -4.468 1.00 97.94 105 ALA A C 1
ATOM 795 O O . ALA A 1 105 ? 8.969 -6.713 -3.557 1.00 97.94 105 ALA A O 1
ATOM 796 N N . SER A 1 106 ? 8.168 -4.842 -4.529 1.00 96.94 106 SER A N 1
ATOM 797 C CA . SER A 1 106 ? 7.012 -4.754 -3.643 1.00 96.94 106 SER A CA 1
ATOM 798 C C . SER A 1 106 ? 5.933 -5.761 -4.061 1.00 96.94 106 SER A C 1
ATOM 800 O O . SER A 1 106 ? 5.511 -5.752 -5.215 1.00 96.94 106 SER A O 1
ATOM 802 N N . PRO A 1 107 ? 5.476 -6.631 -3.146 1.00 96.19 107 PRO A N 1
ATOM 803 C CA . PRO A 1 107 ? 4.412 -7.595 -3.415 1.00 96.19 107 PRO A CA 1
ATOM 804 C C . PRO A 1 107 ? 3.003 -7.042 -3.130 1.00 96.19 107 PRO A C 1
ATOM 806 O O . PRO A 1 107 ? 2.054 -7.811 -3.036 1.00 96.19 107 PRO A O 1
ATOM 809 N N . ASN A 1 108 ? 2.855 -5.734 -2.927 1.00 96.06 108 ASN A N 1
ATOM 810 C CA . ASN A 1 108 ? 1.609 -5.112 -2.482 1.00 96.06 108 ASN A CA 1
ATOM 811 C C . ASN A 1 108 ? 0.544 -5.036 -3.619 1.00 96.06 108 ASN A C 1
ATOM 813 O O . ASN A 1 108 ? 0.863 -5.237 -4.793 1.00 96.06 108 ASN A O 1
ATOM 817 N N . TYR A 1 109 ? -0.723 -4.759 -3.288 1.00 95.25 109 TYR A N 1
ATOM 818 C CA . TYR A 1 109 ? -1.890 -4.997 -4.162 1.00 95.25 109 TYR A CA 1
ATOM 819 C C . TYR A 1 109 ? -1.852 -4.313 -5.537 1.00 95.25 109 TYR A C 1
ATOM 821 O O . TYR A 1 109 ? -2.061 -4.975 -6.549 1.00 95.25 109 TYR A O 1
ATOM 829 N N . MET A 1 110 ? -1.551 -3.017 -5.607 1.00 96.12 110 MET A N 1
ATOM 830 C CA . MET A 1 110 ? -1.480 -2.266 -6.866 1.00 96.12 110 MET A CA 1
ATOM 831 C C . MET A 1 110 ? -0.319 -2.706 -7.778 1.00 96.12 110 MET A C 1
ATOM 833 O O . MET A 1 110 ? -0.493 -2.755 -8.995 1.00 96.12 110 MET A O 1
ATOM 837 N N . VAL A 1 111 ? 0.802 -3.185 -7.219 1.00 97.81 111 VAL A N 1
ATOM 838 C CA . VAL A 1 111 ? 1.881 -3.814 -8.002 1.00 97.81 111 VAL A CA 1
ATOM 839 C C . VAL A 1 111 ? 1.402 -5.130 -8.611 1.00 97.81 111 VAL A C 1
ATOM 841 O O . VAL A 1 111 ? 1.664 -5.405 -9.786 1.00 97.81 111 VAL A O 1
ATOM 844 N N . GLN A 1 112 ? 0.704 -5.956 -7.824 1.00 97.94 112 GLN A N 1
ATOM 845 C CA . GLN A 1 112 ? 0.124 -7.200 -8.329 1.00 97.94 112 GLN A CA 1
ATOM 846 C C . GLN A 1 112 ? -0.913 -6.926 -9.427 1.00 97.94 112 GLN A C 1
ATOM 848 O O . GLN A 1 112 ? -0.868 -7.562 -10.480 1.00 97.94 112 GLN A O 1
ATOM 853 N N . ASP A 1 113 ? -1.795 -5.946 -9.220 1.00 97.94 113 ASP A N 1
ATOM 854 C CA . ASP A 1 113 ? -2.832 -5.556 -10.178 1.00 97.94 113 ASP A CA 1
ATOM 855 C C . ASP A 1 113 ? -2.227 -5.038 -11.494 1.00 97.94 113 ASP A C 1
ATOM 857 O O . ASP A 1 113 ? -2.653 -5.453 -12.573 1.00 97.94 113 ASP A O 1
ATOM 861 N N . LEU A 1 114 ? -1.146 -4.247 -11.430 1.00 98.00 114 LEU A N 1
ATOM 862 C CA . LEU A 1 114 ? -0.375 -3.847 -12.612 1.00 98.00 114 LEU A CA 1
ATOM 863 C C . LEU A 1 114 ? 0.214 -5.058 -13.351 1.00 98.00 114 LEU A C 1
ATOM 865 O O . LEU A 1 114 ? 0.184 -5.105 -14.582 1.00 98.00 114 LEU A O 1
ATOM 869 N N . CYS A 1 115 ? 0.739 -6.052 -12.629 1.00 98.44 115 CYS A N 1
ATOM 870 C CA . CYS A 1 115 ? 1.255 -7.268 -13.256 1.00 98.44 115 CYS A CA 1
ATOM 871 C C . CYS A 1 115 ? 0.142 -8.030 -13.983 1.00 98.44 115 CYS A C 1
ATOM 873 O O . CYS A 1 115 ? 0.328 -8.454 -15.123 1.00 98.44 115 CYS A O 1
ATOM 875 N N . PHE A 1 116 ? -1.029 -8.183 -13.362 1.00 97.94 116 PHE A N 1
ATOM 876 C CA . PHE A 1 116 ? -2.171 -8.845 -13.990 1.00 97.94 116 PHE A CA 1
ATOM 877 C C . PHE A 1 116 ? -2.681 -8.076 -15.212 1.00 97.94 116 PHE A C 1
ATOM 879 O O . PHE A 1 116 ? -2.977 -8.694 -16.237 1.00 97.94 116 PHE A O 1
ATOM 886 N N . TYR A 1 117 ? -2.716 -6.745 -15.148 1.00 97.56 117 TYR A N 1
ATOM 887 C CA . TYR A 1 117 ? -3.018 -5.889 -16.293 1.00 97.56 117 TYR A CA 1
ATOM 888 C C . TYR A 1 117 ? -2.028 -6.109 -17.449 1.00 97.56 117 TYR A C 1
ATOM 890 O O . TYR A 1 117 ? -2.437 -6.377 -18.578 1.00 97.56 117 TYR A O 1
ATOM 898 N N . LEU A 1 118 ? -0.721 -6.096 -17.180 1.00 97.00 118 LEU A N 1
ATOM 899 C CA . LEU A 1 118 ? 0.305 -6.316 -18.205 1.00 97.00 118 LEU A CA 1
ATOM 900 C C . LEU A 1 118 ? 0.281 -7.742 -18.777 1.00 97.00 118 LEU A C 1
ATOM 902 O O . LEU A 1 118 ? 0.496 -7.928 -19.975 1.00 97.00 118 LEU A O 1
ATOM 906 N N . GLN A 1 119 ? -0.065 -8.749 -17.973 1.00 96.88 119 GLN A N 1
ATOM 907 C CA . GLN A 1 119 ? -0.309 -10.105 -18.473 1.00 96.88 119 GLN A CA 1
ATOM 908 C C . GLN A 1 119 ? -1.470 -10.149 -19.476 1.00 96.88 119 GLN A C 1
ATOM 910 O O . GLN A 1 119 ? -1.391 -10.864 -20.476 1.00 96.88 119 GLN A O 1
ATOM 915 N N . ARG A 1 120 ? -2.533 -9.356 -19.270 1.00 96.06 120 ARG A N 1
ATOM 916 C CA . ARG A 1 120 ? -3.640 -9.224 -20.241 1.00 96.06 120 ARG A CA 1
ATOM 917 C C . ARG A 1 120 ? -3.196 -8.567 -21.547 1.00 96.06 120 ARG A C 1
ATOM 919 O O . ARG A 1 120 ? -3.771 -8.865 -22.588 1.00 96.06 120 ARG A O 1
ATOM 926 N N . LEU A 1 121 ? -2.150 -7.745 -21.497 1.00 95.38 121 LEU A N 1
ATOM 927 C CA . LEU A 1 121 ? -1.482 -7.149 -22.658 1.00 95.38 121 LEU A CA 1
ATOM 928 C C . LEU A 1 121 ? -0.457 -8.099 -23.325 1.00 95.38 121 LEU A C 1
ATOM 930 O O . LEU A 1 121 ? 0.183 -7.758 -24.325 1.00 95.38 121 LEU A O 1
ATOM 934 N N . GLY A 1 122 ? -0.310 -9.321 -22.803 1.00 95.06 122 GLY A N 1
ATOM 935 C CA . GLY A 1 122 ? 0.566 -10.361 -23.343 1.00 95.06 122 GLY A CA 1
ATOM 936 C C . GLY A 1 122 ? 2.025 -10.256 -22.898 1.00 95.06 122 GLY A C 1
ATOM 937 O O . GLY A 1 122 ? 2.894 -10.785 -23.583 1.00 95.06 122 GLY A O 1
ATOM 938 N N . VAL A 1 123 ? 2.304 -9.561 -21.793 1.00 97.00 123 VAL A N 1
ATOM 939 C CA . VAL A 1 123 ? 3.616 -9.584 -21.129 1.00 97.00 123 VAL A CA 1
ATOM 940 C C . VAL A 1 123 ? 3.694 -10.831 -20.248 1.00 97.00 123 VAL A C 1
ATOM 942 O O . VAL A 1 123 ? 2.774 -11.103 -19.475 1.00 97.00 123 VAL A O 1
ATOM 945 N N . GLU A 1 124 ? 4.782 -11.593 -20.322 1.00 98.00 124 GLU A N 1
ATOM 946 C CA . GLU A 1 124 ? 4.966 -12.738 -19.426 1.00 98.00 124 GLU A CA 1
ATOM 947 C C . GLU A 1 124 ? 5.568 -12.254 -18.107 1.00 98.00 124 GLU A C 1
ATOM 949 O O . GLU A 1 124 ? 6.636 -11.641 -18.089 1.00 98.00 124 GLU A O 1
ATOM 954 N N . ILE A 1 125 ? 4.873 -12.510 -16.999 1.00 98.56 125 ILE A N 1
ATOM 955 C CA . ILE A 1 125 ? 5.309 -12.096 -15.663 1.00 98.56 125 ILE A CA 1
ATOM 956 C C . ILE A 1 125 ? 5.159 -13.277 -14.710 1.00 98.56 125 ILE A C 1
ATOM 958 O O . ILE A 1 125 ? 4.040 -13.721 -14.450 1.00 98.56 125 ILE A O 1
ATOM 962 N N . ASP A 1 126 ? 6.280 -13.733 -14.160 1.00 98.62 126 ASP A N 1
ATOM 963 C CA . ASP A 1 126 ? 6.356 -14.743 -13.109 1.00 98.62 126 ASP A CA 1
ATOM 964 C C . ASP A 1 126 ? 6.672 -14.092 -11.754 1.00 98.62 126 ASP A C 1
ATOM 966 O O . ASP A 1 126 ? 7.378 -13.082 -11.670 1.00 98.62 126 ASP A O 1
ATOM 970 N N . GLY A 1 127 ? 6.198 -14.717 -10.674 1.00 98.12 127 GLY A N 1
ATOM 971 C CA . GLY A 1 127 ? 6.494 -14.291 -9.302 1.00 98.12 127 GLY A CA 1
ATOM 972 C C . GLY A 1 127 ? 5.597 -13.172 -8.765 1.00 98.12 127 GLY A C 1
ATOM 973 O O . GLY A 1 127 ? 5.964 -12.540 -7.774 1.00 98.12 127 GLY A O 1
ATOM 974 N N . VAL A 1 128 ? 4.438 -12.919 -9.389 1.00 98.12 128 VAL A N 1
ATOM 975 C CA . VAL A 1 128 ? 3.445 -11.942 -8.902 1.00 98.12 128 VAL A CA 1
ATOM 976 C C . VAL A 1 128 ? 3.075 -12.243 -7.445 1.00 98.12 128 VAL A C 1
ATOM 978 O O . VAL A 1 128 ? 2.853 -13.398 -7.089 1.00 98.12 128 VAL A O 1
ATOM 981 N N . GLY A 1 129 ? 3.064 -11.209 -6.599 1.00 96.00 129 GLY A N 1
ATOM 982 C CA . GLY A 1 129 ? 2.846 -11.337 -5.152 1.00 96.00 129 GLY A CA 1
ATOM 983 C C . GLY A 1 129 ? 4.079 -11.778 -4.354 1.00 96.00 129 GLY A C 1
ATOM 984 O O . GLY A 1 129 ? 4.010 -11.916 -3.136 1.00 96.00 129 GLY A O 1
ATOM 985 N N . THR A 1 130 ? 5.233 -11.965 -5.003 1.00 97.19 130 THR A N 1
ATOM 986 C CA . THR A 1 130 ? 6.506 -12.271 -4.333 1.00 97.19 130 THR A CA 1
ATOM 987 C C . THR A 1 130 ? 7.479 -11.092 -4.410 1.00 97.19 130 THR A C 1
ATOM 989 O O . THR A 1 130 ? 7.260 -10.113 -5.118 1.00 97.19 130 THR A O 1
ATOM 992 N N . THR A 1 131 ? 8.603 -11.189 -3.698 1.00 97.38 131 THR A N 1
ATOM 993 C CA . THR A 1 131 ? 9.671 -10.175 -3.737 1.00 97.38 131 THR A CA 1
ATOM 994 C C . THR A 1 131 ? 10.624 -10.330 -4.925 1.00 97.38 131 THR A C 1
ATOM 996 O O . THR A 1 131 ? 11.591 -9.571 -5.036 1.00 97.38 131 THR A O 1
ATOM 999 N N . THR A 1 132 ? 10.401 -11.315 -5.802 1.00 98.38 132 THR A N 1
ATOM 1000 C CA . THR A 1 132 ? 11.189 -11.514 -7.023 1.00 98.38 132 THR A CA 1
ATOM 1001 C C . THR A 1 132 ? 10.266 -11.663 -8.220 1.00 98.38 132 THR A C 1
ATOM 1003 O O . THR A 1 132 ? 9.563 -12.659 -8.346 1.00 98.38 132 THR A O 1
ATOM 1006 N N . LEU A 1 133 ? 10.321 -10.691 -9.125 1.00 98.69 133 LEU A N 1
ATOM 1007 C CA . LEU A 1 133 ? 9.581 -10.716 -10.380 1.00 98.69 133 LEU A CA 1
ATOM 1008 C C . LEU A 1 133 ? 10.520 -11.086 -11.519 1.00 98.69 133 LEU A C 1
ATOM 1010 O O . LEU A 1 133 ? 11.635 -10.567 -11.599 1.00 98.69 133 LEU A O 1
ATOM 1014 N N . LYS A 1 134 ? 10.061 -11.957 -12.413 1.00 98.75 134 LYS A N 1
ATOM 1015 C CA . LYS A 1 134 ? 10.717 -12.233 -13.692 1.00 98.75 134 LYS A CA 1
ATOM 1016 C C . LYS A 1 134 ? 9.757 -11.834 -14.804 1.00 98.75 134 LYS A C 1
ATOM 1018 O O . LYS A 1 134 ? 8.640 -12.331 -14.855 1.00 98.75 134 LYS A O 1
ATOM 1023 N N . ILE A 1 135 ? 10.195 -10.922 -15.661 1.00 98.56 135 ILE A N 1
ATOM 1024 C CA . ILE A 1 135 ? 9.367 -10.268 -16.673 1.00 98.56 135 ILE A CA 1
ATOM 1025 C C . ILE A 1 135 ? 10.020 -10.495 -18.030 1.00 98.56 135 ILE A C 1
ATOM 1027 O O . ILE A 1 135 ? 11.155 -10.062 -18.231 1.00 98.56 135 ILE A O 1
ATOM 1031 N N . THR A 1 136 ? 9.318 -11.148 -18.951 1.00 98.06 136 THR A N 1
ATOM 1032 C CA . THR A 1 136 ? 9.708 -11.208 -20.364 1.00 98.06 136 THR A CA 1
ATOM 1033 C C . THR A 1 136 ? 8.899 -10.152 -21.104 1.00 98.06 136 THR A C 1
ATOM 1035 O O . THR A 1 136 ? 7.697 -10.318 -21.334 1.00 98.06 136 THR A O 1
ATOM 1038 N N . GLY A 1 137 ? 9.545 -9.033 -21.421 1.00 94.44 137 GLY A N 1
ATOM 1039 C CA . GLY A 1 137 ? 8.896 -7.943 -22.137 1.00 94.44 137 GLY A CA 1
ATOM 1040 C C . GLY A 1 137 ? 8.801 -8.205 -23.636 1.00 94.44 137 GLY A C 1
ATOM 1041 O O . GLY A 1 137 ? 9.405 -9.132 -24.185 1.00 94.44 137 GLY A O 1
ATOM 1042 N N . ARG A 1 138 ? 8.020 -7.368 -24.318 1.00 91.31 138 ARG A N 1
ATOM 1043 C CA . ARG A 1 138 ? 7.752 -7.485 -25.755 1.00 91.31 138 ARG A CA 1
ATOM 1044 C C . ARG A 1 138 ? 7.956 -6.143 -26.457 1.00 91.31 138 ARG A C 1
ATOM 1046 O O . ARG A 1 138 ? 7.697 -5.112 -25.853 1.00 91.31 138 ARG A O 1
ATOM 1053 N N . PRO A 1 139 ? 8.378 -6.142 -27.734 1.00 84.50 139 PRO A N 1
ATOM 1054 C CA . PRO A 1 139 ? 8.773 -4.918 -28.440 1.00 84.50 139 PRO A CA 1
ATOM 1055 C C . PRO A 1 139 ? 7.615 -3.969 -28.773 1.00 84.50 139 PRO A C 1
ATOM 1057 O O . PRO A 1 139 ? 7.855 -2.841 -29.184 1.00 84.50 139 PRO A O 1
ATOM 1060 N N . SER A 1 140 ? 6.371 -4.438 -28.686 1.00 87.12 140 SER A N 1
ATOM 1061 C CA . SER A 1 140 ? 5.183 -3.633 -28.955 1.00 87.12 140 SER A CA 1
ATOM 1062 C C . SER A 1 140 ? 3.991 -4.212 -28.207 1.00 87.12 140 SER A C 1
ATOM 1064 O O . SER A 1 140 ? 3.786 -5.436 -28.201 1.00 87.12 140 SER A O 1
ATOM 1066 N N . ILE A 1 141 ? 3.225 -3.317 -27.587 1.00 89.81 141 ILE A N 1
ATOM 1067 C CA . ILE A 1 141 ? 1.950 -3.586 -26.933 1.00 89.81 141 ILE A CA 1
ATOM 1068 C C . ILE A 1 141 ? 0.896 -2.742 -27.653 1.00 89.81 141 ILE A C 1
ATOM 1070 O O . ILE A 1 141 ? 0.746 -1.560 -27.375 1.00 89.81 141 ILE A O 1
ATOM 1074 N N . ASP A 1 142 ? 0.195 -3.360 -28.598 1.00 89.06 142 ASP A N 1
ATOM 1075 C CA . ASP A 1 142 ? -0.863 -2.730 -29.393 1.00 89.06 142 ASP A CA 1
ATOM 1076 C C . ASP A 1 142 ? -2.081 -3.659 -29.401 1.00 89.06 142 ASP A C 1
ATOM 1078 O O . ASP A 1 142 ? -2.309 -4.433 -30.334 1.00 89.06 142 ASP A O 1
ATOM 1082 N N . VAL A 1 143 ? -2.768 -3.712 -28.258 1.00 91.81 143 VAL A N 1
ATOM 1083 C CA . VAL A 1 143 ? -3.941 -4.566 -28.045 1.00 91.81 143 VAL A CA 1
ATOM 1084 C C . VAL A 1 143 ? -4.978 -3.837 -27.201 1.00 91.81 143 VAL A C 1
ATOM 1086 O O . VAL A 1 143 ? -4.656 -3.253 -26.167 1.00 91.81 143 VAL A O 1
ATOM 1089 N N . ASP A 1 144 ? -6.237 -3.930 -27.619 1.00 94.06 144 ASP A N 1
ATOM 1090 C CA . ASP A 1 144 ? -7.366 -3.408 -26.857 1.00 94.06 144 ASP A CA 1
ATOM 1091 C C . ASP A 1 144 ? -7.806 -4.424 -25.802 1.00 94.06 144 ASP A C 1
ATOM 1093 O O . ASP A 1 144 ? -8.105 -5.582 -26.114 1.00 94.06 144 ASP A O 1
ATOM 1097 N N . ILE A 1 145 ? -7.884 -3.987 -24.543 1.00 95.44 145 ILE A N 1
ATOM 1098 C CA . ILE A 1 145 ? -8.406 -4.802 -23.445 1.00 95.44 145 ILE A CA 1
ATOM 1099 C C . ILE A 1 145 ? -9.374 -4.009 -22.571 1.00 95.44 145 ILE A C 1
ATOM 1101 O O . ILE A 1 145 ? -9.229 -2.807 -22.367 1.00 95.44 145 ILE A O 1
ATOM 1105 N N . GLU A 1 14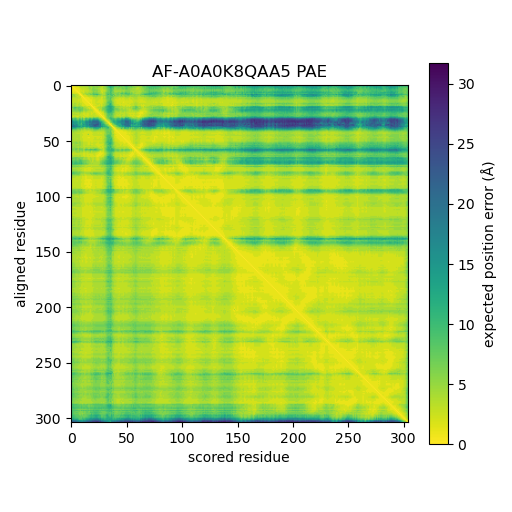6 ? -10.335 -4.721 -21.989 1.00 95.44 146 GLU A N 1
ATOM 1106 C CA . GLU A 1 146 ? -11.083 -4.249 -20.827 1.00 95.44 146 GLU A CA 1
ATOM 1107 C C . GLU A 1 146 ? -10.417 -4.805 -19.559 1.00 95.44 146 GLU A C 1
ATOM 1109 O O . GLU A 1 146 ? -10.116 -6.003 -19.480 1.00 95.44 146 GLU A O 1
ATOM 1114 N N . TYR A 1 147 ? -10.176 -3.936 -18.576 1.00 96.81 147 TYR A N 1
ATOM 1115 C CA . TYR A 1 147 ? -9.593 -4.300 -17.288 1.00 96.81 147 TYR A CA 1
ATOM 1116 C C . TYR A 1 147 ? -10.348 -3.631 -16.139 1.00 96.81 147 TYR A C 1
ATOM 1118 O O . TYR A 1 147 ? -10.790 -2.488 -16.255 1.00 96.81 147 TYR A O 1
ATOM 1126 N N . PHE A 1 148 ? -10.474 -4.342 -15.021 1.00 96.94 148 PHE A N 1
ATOM 1127 C CA . PHE A 1 148 ? -11.098 -3.844 -13.799 1.00 96.94 148 PHE A CA 1
ATOM 1128 C C . PHE A 1 148 ? -10.035 -3.785 -12.707 1.00 96.94 148 PHE A C 1
ATOM 1130 O O . PHE A 1 148 ? -9.569 -4.851 -12.319 1.00 96.94 148 PHE A O 1
ATOM 1137 N N . PRO A 1 149 ? -9.649 -2.596 -12.218 1.00 96.81 149 PRO A N 1
ATOM 1138 C CA . PRO A 1 149 ? -8.698 -2.494 -11.120 1.00 96.81 149 PRO A CA 1
ATOM 1139 C C . PRO A 1 149 ? -9.171 -3.230 -9.866 1.00 96.81 149 PRO A C 1
ATOM 1141 O O . PRO A 1 149 ? -10.379 -3.348 -9.624 1.00 96.81 149 PRO A O 1
ATOM 1144 N N . SER A 1 150 ? -8.211 -3.710 -9.080 1.00 96.62 150 SER A N 1
ATOM 1145 C CA . SER A 1 150 ? -8.473 -4.313 -7.771 1.00 96.62 150 SER A CA 1
ATOM 1146 C C . SER A 1 150 ? -9.128 -3.317 -6.807 1.00 96.62 150 SER A C 1
ATOM 1148 O O . SER A 1 150 ? -8.934 -2.106 -6.895 1.00 96.62 150 SER A O 1
ATOM 1150 N N . GLU A 1 151 ? -9.883 -3.848 -5.851 1.00 97.75 151 GLU A N 1
ATOM 1151 C CA . GLU A 1 151 ? -10.485 -3.108 -4.747 1.00 97.75 151 GLU A CA 1
ATOM 1152 C C . GLU A 1 151 ? -9.434 -2.525 -3.799 1.00 97.75 151 GLU A C 1
ATOM 1154 O O . GLU A 1 151 ? -8.333 -3.065 -3.663 1.00 97.75 151 GLU A O 1
ATOM 1159 N N . ASP A 1 152 ? -9.805 -1.430 -3.132 1.00 97.38 152 ASP A N 1
ATOM 1160 C CA . ASP A 1 152 ? -8.920 -0.637 -2.284 1.00 97.38 152 ASP A CA 1
ATOM 1161 C C . ASP A 1 152 ? -9.011 -1.080 -0.803 1.00 97.38 152 ASP A C 1
ATOM 1163 O O . ASP A 1 152 ? -10.058 -0.908 -0.162 1.00 97.38 152 ASP A O 1
ATOM 1167 N N . PRO A 1 153 ? -7.932 -1.643 -0.219 1.00 97.31 153 PRO A N 1
ATOM 1168 C CA . PRO A 1 153 ? -7.919 -2.015 1.193 1.00 97.31 153 PRO A CA 1
ATOM 1169 C C . PRO A 1 153 ? -7.971 -0.806 2.142 1.00 97.31 153 PRO A C 1
ATOM 1171 O O . PRO A 1 153 ? -8.468 -0.942 3.260 1.00 97.31 153 PRO A O 1
ATOM 1174 N N . ILE A 1 154 ? -7.503 0.374 1.723 1.00 97.56 154 ILE A N 1
ATOM 1175 C CA . ILE A 1 154 ? -7.511 1.599 2.532 1.00 97.56 154 ILE A CA 1
ATOM 1176 C C . ILE A 1 154 ? -8.940 2.127 2.657 1.00 97.56 154 ILE A C 1
ATOM 1178 O O . ILE A 1 154 ? -9.381 2.477 3.756 1.00 97.56 154 ILE A O 1
ATOM 1182 N N . GLU A 1 155 ? -9.701 2.126 1.559 1.00 98.00 155 GLU A N 1
ATOM 1183 C CA . GLU A 1 155 ? -11.126 2.474 1.592 1.00 98.00 155 GLU A CA 1
ATOM 1184 C C . GLU A 1 155 ? -11.893 1.513 2.511 1.00 98.00 155 GLU A C 1
ATOM 1186 O O . GLU A 1 155 ? -12.603 1.958 3.420 1.00 98.00 155 GLU A O 1
ATOM 1191 N N . ALA A 1 156 ? -11.684 0.202 2.349 1.00 98.44 156 ALA A N 1
ATOM 1192 C CA . ALA A 1 156 ? -12.302 -0.809 3.201 1.00 98.44 156 ALA A CA 1
ATOM 1193 C C . ALA A 1 156 ? -11.966 -0.597 4.688 1.00 98.44 156 ALA A C 1
ATOM 1195 O O . ALA A 1 156 ? -12.870 -0.592 5.529 1.00 98.44 156 ALA A O 1
ATOM 1196 N N . MET A 1 157 ? -10.691 -0.362 5.021 1.00 98.38 157 MET A N 1
ATOM 1197 C CA . MET A 1 157 ? -10.263 -0.120 6.401 1.00 98.38 157 MET A CA 1
ATOM 1198 C C . MET A 1 157 ? -10.870 1.160 6.983 1.00 98.38 157 MET A C 1
ATOM 1200 O O . MET A 1 157 ? -11.245 1.181 8.159 1.00 98.38 157 MET A O 1
ATOM 1204 N N . SER A 1 158 ? -11.023 2.215 6.179 1.00 98.25 158 SER A N 1
ATOM 1205 C CA . SER A 1 158 ? -11.649 3.466 6.620 1.00 98.25 158 SER A CA 1
ATOM 1206 C C . SER A 1 158 ? -13.114 3.263 7.037 1.00 98.25 158 SER A C 1
ATOM 1208 O O . SER A 1 158 ? -13.539 3.755 8.086 1.00 98.25 158 SER A O 1
ATOM 1210 N N . LEU A 1 159 ? -13.870 2.464 6.273 1.00 98.56 159 LEU A N 1
ATOM 1211 C CA . LEU A 1 159 ? -15.272 2.146 6.551 1.00 98.56 159 LEU A CA 1
ATOM 1212 C C . LEU A 1 159 ? -15.417 1.182 7.733 1.00 98.56 159 LEU A C 1
ATOM 1214 O O . LEU A 1 159 ? -16.290 1.379 8.579 1.00 98.56 159 LEU A O 1
ATOM 1218 N N . ILE A 1 160 ? -14.533 0.184 7.839 1.00 98.62 160 ILE A N 1
ATOM 1219 C CA . ILE A 1 160 ? -14.457 -0.703 9.010 1.00 98.62 160 ILE A CA 1
ATOM 1220 C C . ILE A 1 160 ? -14.190 0.127 10.267 1.00 98.62 160 ILE A C 1
ATOM 1222 O O . ILE A 1 160 ? -14.898 -0.006 11.263 1.00 98.62 160 ILE A O 1
ATOM 1226 N N . THR A 1 161 ? -13.225 1.043 10.203 1.00 98.50 161 THR A N 1
ATOM 1227 C CA . THR A 1 161 ? -12.904 1.960 11.300 1.00 98.50 161 THR A CA 1
ATOM 1228 C C . THR A 1 161 ? -14.114 2.794 11.689 1.00 98.50 161 THR A C 1
ATOM 1230 O O . THR A 1 161 ? -14.436 2.864 12.871 1.00 98.50 161 THR A O 1
ATOM 1233 N N . ALA A 1 162 ? -14.832 3.367 10.718 1.00 98.06 162 ALA A N 1
ATOM 1234 C CA . ALA A 1 162 ? -16.062 4.108 10.981 1.00 98.06 162 ALA A CA 1
ATOM 1235 C C . ALA A 1 162 ? -17.116 3.243 11.698 1.00 98.06 162 ALA A C 1
ATOM 1237 O O . ALA A 1 162 ? -17.696 3.688 12.690 1.00 98.06 162 ALA A O 1
ATOM 1238 N N . GLY A 1 163 ? -17.326 1.998 11.257 1.00 98.06 163 GLY A N 1
ATOM 1239 C CA . GLY A 1 163 ? -18.228 1.047 11.916 1.00 98.06 163 GLY A CA 1
ATOM 1240 C C . GLY A 1 163 ? -17.833 0.767 13.369 1.00 98.06 163 GLY A C 1
ATOM 1241 O O . GLY A 1 163 ? -18.678 0.811 14.261 1.00 98.06 163 GLY A O 1
ATOM 1242 N N . ILE A 1 164 ? -16.538 0.577 13.624 1.00 97.81 164 ILE A N 1
ATOM 1243 C CA . ILE A 1 164 ? -15.991 0.319 14.961 1.00 97.81 164 ILE A CA 1
ATOM 1244 C C . ILE A 1 164 ? -16.179 1.525 15.887 1.00 97.81 164 ILE A C 1
ATOM 1246 O O . ILE A 1 164 ? -16.775 1.399 16.955 1.00 97.81 164 ILE A O 1
ATOM 1250 N N . VAL A 1 165 ? -15.695 2.706 15.488 1.00 96.31 165 VAL A N 1
ATOM 1251 C CA . VAL A 1 165 ? -15.657 3.895 16.364 1.00 96.31 165 VAL A CA 1
ATOM 1252 C C . VAL A 1 165 ? -17.043 4.486 16.625 1.00 96.31 165 VAL A C 1
ATOM 1254 O O . VAL A 1 165 ? -17.230 5.219 17.591 1.00 96.31 165 VAL A O 1
ATOM 1257 N N . THR A 1 166 ? -18.022 4.171 15.773 1.00 96.62 166 THR A N 1
ATOM 1258 C CA . THR A 1 166 ? -19.426 4.560 15.968 1.00 96.62 166 THR A CA 1
ATOM 1259 C C . THR A 1 166 ? -20.251 3.490 16.681 1.00 96.62 166 THR A C 1
ATOM 1261 O O . THR A 1 166 ? -21.440 3.706 16.900 1.00 96.62 166 THR A O 1
ATOM 1264 N N . HIS A 1 167 ? -19.644 2.356 17.056 1.00 96.56 167 HIS A N 1
ATOM 1265 C CA . HIS A 1 167 ? -20.334 1.189 17.611 1.00 96.56 167 HIS A CA 1
ATOM 1266 C C . HIS A 1 167 ? -21.510 0.728 16.734 1.00 96.56 167 HIS A C 1
ATOM 1268 O O . HIS A 1 167 ? -22.593 0.425 17.236 1.00 96.56 167 HIS A O 1
ATOM 1274 N N . SER A 1 168 ? -21.300 0.690 15.418 1.00 97.88 168 SER A N 1
ATOM 1275 C CA . SER A 1 168 ? -22.333 0.362 14.438 1.00 97.88 168 SER A CA 1
ATOM 1276 C C . SER A 1 168 ? -22.169 -1.045 13.877 1.00 97.88 168 SER A C 1
ATOM 1278 O O . SER A 1 168 ? -21.060 -1.550 13.675 1.00 97.88 168 SER A O 1
ATOM 1280 N N . GLU A 1 169 ? -23.307 -1.655 13.555 1.00 98.44 169 GLU A N 1
ATOM 1281 C CA . GLU A 1 169 ? -23.354 -2.822 12.686 1.00 98.44 169 GLU A CA 1
ATOM 1282 C C . GLU A 1 169 ? -23.419 -2.370 11.224 1.00 98.44 169 GLU A C 1
ATOM 1284 O O . GLU A 1 169 ? -24.434 -1.831 10.782 1.00 98.44 169 GLU A O 1
ATOM 1289 N N . VAL A 1 170 ? -22.322 -2.550 10.486 1.00 97.94 170 VAL A N 1
ATOM 1290 C CA . VAL A 1 170 ? -22.209 -2.149 9.078 1.00 97.94 170 VAL A CA 1
ATOM 1291 C C . VAL A 1 170 ? -21.512 -3.252 8.299 1.00 97.94 170 VAL A C 1
ATOM 1293 O O . VAL A 1 170 ? -20.474 -3.748 8.727 1.00 97.94 170 VAL A O 1
ATOM 1296 N N . THR A 1 171 ? -22.065 -3.612 7.141 1.00 98.69 171 THR A N 1
ATOM 1297 C CA . THR A 1 171 ? -21.430 -4.531 6.189 1.00 98.69 171 THR A CA 1
ATOM 1298 C C . THR A 1 171 ? -20.662 -3.744 5.134 1.00 98.69 171 THR A C 1
ATOM 1300 O O . THR A 1 171 ? -21.259 -3.060 4.300 1.00 98.69 171 THR A O 1
ATOM 1303 N N . ILE A 1 172 ? -19.340 -3.881 5.145 1.00 98.69 172 ILE A N 1
ATOM 1304 C CA . ILE A 1 172 ? -18.439 -3.393 4.108 1.00 98.69 172 ILE A CA 1
ATOM 1305 C C . ILE A 1 172 ? -18.299 -4.512 3.081 1.00 98.69 172 ILE A C 1
ATOM 1307 O O . ILE A 1 172 ? -17.863 -5.615 3.408 1.00 98.69 172 ILE A O 1
ATOM 1311 N N . ARG A 1 173 ? -18.709 -4.243 1.842 1.00 98.62 173 ARG A N 1
ATOM 1312 C CA . ARG A 1 173 ? -18.664 -5.233 0.762 1.00 98.62 173 ARG A CA 1
ATOM 1313 C C . ARG A 1 173 ? -17.352 -5.157 -0.001 1.00 98.62 173 ARG A C 1
ATOM 1315 O O . ARG A 1 173 ? -16.786 -4.075 -0.122 1.00 98.62 173 ARG A O 1
ATOM 1322 N N . ARG A 1 174 ? -16.956 -6.278 -0.603 1.00 98.44 174 ARG A N 1
ATOM 1323 C CA . ARG A 1 174 ? -15.806 -6.374 -1.523 1.00 98.44 174 ARG A CA 1
ATOM 1324 C C . ARG A 1 174 ? -14.481 -5.947 -0.883 1.00 98.44 174 ARG A C 1
ATOM 1326 O O . ARG A 1 174 ? -13.662 -5.293 -1.516 1.00 98.44 174 ARG A O 1
ATOM 1333 N N . VAL A 1 175 ? -14.268 -6.326 0.370 1.00 98.81 175 VAL A N 1
ATOM 1334 C CA . VAL A 1 175 ? -12.999 -6.119 1.070 1.00 98.81 175 VAL A CA 1
ATOM 1335 C C . VAL A 1 175 ? -11.942 -7.043 0.458 1.00 98.81 175 VAL A C 1
ATOM 1337 O O . VAL A 1 175 ? -12.163 -8.259 0.446 1.00 98.81 175 VAL A O 1
ATOM 1340 N N . PRO A 1 176 ? -10.803 -6.521 -0.035 1.00 98.12 176 PRO A N 1
ATOM 1341 C CA . PRO A 1 176 ? -9.750 -7.346 -0.614 1.00 98.12 176 PRO A CA 1
ATOM 1342 C C . PRO A 1 176 ? -8.965 -8.057 0.495 1.00 98.12 176 PRO A C 1
ATOM 1344 O O . PRO A 1 176 ? -8.027 -7.510 1.074 1.00 98.12 176 PRO A O 1
ATOM 1347 N N . ILE A 1 177 ? -9.399 -9.279 0.823 1.00 98.00 177 ILE A N 1
ATOM 1348 C CA . ILE A 1 177 ? -9.057 -9.958 2.082 1.00 98.00 177 ILE A CA 1
ATOM 1349 C C . ILE A 1 177 ? -7.555 -10.168 2.258 1.00 98.00 177 ILE A C 1
ATOM 1351 O O . ILE A 1 177 ? -7.033 -9.916 3.337 1.00 98.00 177 ILE A O 1
ATOM 1355 N N . GLU A 1 178 ? -6.844 -10.526 1.188 1.00 96.44 178 GLU A N 1
ATOM 1356 C CA . GLU A 1 178 ? -5.399 -10.779 1.218 1.00 96.44 178 GLU A CA 1
ATOM 1357 C C . GLU A 1 178 ? -4.601 -9.596 1.788 1.00 96.44 178 GLU A C 1
ATOM 1359 O O . GLU A 1 178 ? -3.625 -9.798 2.502 1.00 96.44 178 GLU A O 1
ATOM 1364 N N . PHE A 1 179 ? -5.052 -8.363 1.549 1.00 97.25 179 PHE A N 1
ATOM 1365 C CA . PHE A 1 179 ? -4.380 -7.137 1.993 1.00 97.25 179 PHE A CA 1
ATOM 1366 C C . PHE A 1 179 ? -4.954 -6.560 3.294 1.00 97.25 179 PHE A C 1
ATOM 1368 O O . PHE A 1 179 ? -4.632 -5.429 3.648 1.00 97.25 179 PHE A O 1
ATOM 1375 N N . MET A 1 180 ? -5.825 -7.319 3.965 1.00 98.00 180 MET A N 1
ATOM 1376 C CA . MET A 1 180 ? -6.542 -6.927 5.183 1.00 98.00 180 MET A CA 1
ATOM 1377 C C . MET A 1 180 ? -6.442 -7.978 6.300 1.00 98.00 180 MET A C 1
ATOM 1379 O O . MET A 1 180 ? -6.915 -7.748 7.411 1.00 98.00 180 MET A O 1
ATOM 1383 N N . GLU A 1 181 ? -5.850 -9.147 6.036 1.00 97.19 181 GLU A N 1
ATOM 1384 C CA . GLU A 1 181 ? -5.769 -10.264 6.988 1.00 97.19 181 GLU A CA 1
ATOM 1385 C C . GLU A 1 181 ? -5.113 -9.862 8.322 1.00 97.19 181 GLU A C 1
ATOM 1387 O O . GLU A 1 181 ? -5.611 -10.233 9.388 1.00 97.19 181 GLU A O 1
ATOM 1392 N N . ILE A 1 182 ? -4.038 -9.064 8.291 1.00 97.44 182 ILE A N 1
ATOM 1393 C CA . ILE A 1 182 ? -3.331 -8.628 9.507 1.00 97.44 182 ILE A CA 1
ATOM 1394 C C . ILE A 1 182 ? -4.148 -7.593 10.281 1.00 97.44 182 ILE A C 1
ATOM 1396 O O . ILE A 1 182 ? -4.206 -7.640 11.513 1.00 97.44 182 ILE A O 1
ATOM 1400 N N . GLU A 1 183 ? -4.804 -6.673 9.580 1.00 98.19 183 GLU A N 1
ATOM 1401 C CA . GLU A 1 183 ? -5.686 -5.669 10.157 1.00 98.19 183 GLU A CA 1
ATOM 1402 C C . GLU A 1 183 ? -6.856 -6.336 10.880 1.00 98.19 183 GLU A C 1
ATOM 1404 O O . GLU A 1 183 ? -7.090 -6.065 12.059 1.00 98.19 183 GLU A O 1
ATOM 1409 N N . LEU A 1 184 ? -7.552 -7.256 10.207 1.00 98.31 184 LEU A N 1
ATOM 1410 C CA . LEU A 1 184 ? -8.694 -7.976 10.771 1.00 98.31 184 LEU A CA 1
ATOM 1411 C C . LEU A 1 184 ? -8.276 -8.892 11.928 1.00 98.31 184 LEU A C 1
ATOM 1413 O O . LEU A 1 184 ? -8.985 -8.960 12.932 1.00 98.31 184 LEU A O 1
ATOM 1417 N N . ALA A 1 185 ? -7.115 -9.549 11.840 1.00 97.69 185 ALA A N 1
ATOM 1418 C CA . ALA A 1 185 ? -6.582 -10.353 12.939 1.00 97.69 185 ALA A CA 1
ATOM 1419 C C . ALA A 1 185 ? -6.241 -9.491 14.165 1.00 97.69 185 ALA A C 1
ATOM 1421 O O . ALA A 1 185 ? -6.567 -9.866 15.292 1.00 97.69 185 ALA A O 1
ATOM 1422 N N . THR A 1 186 ? -5.638 -8.318 13.952 1.00 97.94 186 THR A N 1
ATOM 1423 C CA . THR A 1 186 ? -5.325 -7.360 15.023 1.00 97.94 186 THR A CA 1
ATOM 1424 C C . THR A 1 186 ? -6.610 -6.851 15.678 1.00 97.94 186 THR A C 1
ATOM 1426 O O . THR A 1 186 ? -6.722 -6.840 16.901 1.00 97.94 186 THR A O 1
ATOM 1429 N N . LEU A 1 187 ? -7.625 -6.503 14.883 1.00 98.44 187 LEU A N 1
ATOM 1430 C CA . LEU A 1 187 ? -8.948 -6.112 15.378 1.00 98.44 187 LEU A CA 1
ATOM 1431 C C . LEU A 1 187 ? -9.610 -7.225 16.202 1.00 98.44 187 LEU A C 1
ATOM 1433 O O . LEU A 1 187 ? -10.126 -6.958 17.289 1.00 98.44 187 LEU A O 1
ATOM 1437 N N . ALA A 1 188 ? -9.557 -8.473 15.732 1.00 97.94 188 ALA A N 1
ATOM 1438 C CA . ALA A 1 188 ? -10.087 -9.619 16.464 1.00 97.94 188 ALA A CA 1
ATOM 1439 C C . ALA A 1 188 ? -9.368 -9.827 17.811 1.00 97.94 188 ALA A C 1
ATOM 1441 O O . ALA A 1 188 ? -10.027 -10.054 18.824 1.00 97.94 188 ALA A O 1
ATOM 1442 N N . GLN A 1 189 ? -8.037 -9.678 17.855 1.00 97.69 189 GLN A N 1
ATOM 1443 C CA . GLN A 1 189 ? -7.255 -9.717 19.103 1.00 97.69 189 GLN A CA 1
ATOM 1444 C C . GLN A 1 189 ? -7.636 -8.591 20.070 1.00 97.69 189 GLN A C 1
ATOM 1446 O O . GLN A 1 189 ? -7.690 -8.805 21.279 1.00 97.69 189 GLN A O 1
ATOM 1451 N N . MET A 1 190 ? -7.956 -7.407 19.543 1.00 98.38 190 MET A N 1
ATOM 1452 C CA . MET A 1 190 ? -8.480 -6.287 20.329 1.00 98.38 190 MET A CA 1
ATOM 1453 C C . MET A 1 190 ? -9.919 -6.516 20.818 1.00 98.38 190 MET A C 1
ATOM 1455 O O . MET A 1 190 ? -10.426 -5.705 21.588 1.00 98.38 190 MET A O 1
ATOM 1459 N N . GLY A 1 191 ? -10.585 -7.602 20.411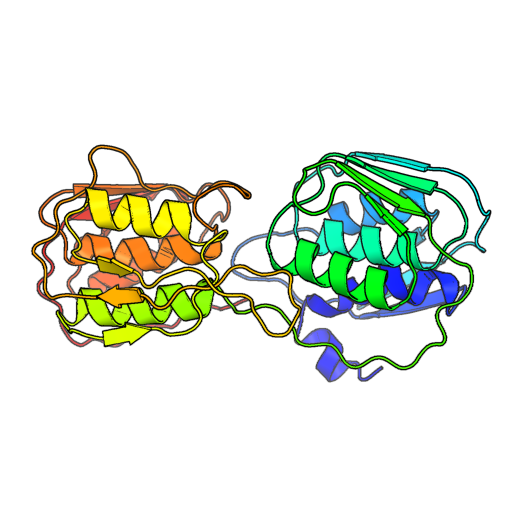 1.00 98.12 191 GLY A N 1
ATOM 1460 C CA . GLY A 1 191 ? -11.948 -7.946 20.819 1.00 98.12 191 GLY A CA 1
ATOM 1461 C C . GLY A 1 191 ? -13.043 -7.440 19.878 1.00 98.12 191 GLY A C 1
ATOM 1462 O O . GLY A 1 191 ? -14.218 -7.493 20.239 1.00 98.12 191 GLY A O 1
ATOM 1463 N N . GLN A 1 192 ? -12.697 -6.958 18.680 1.00 98.38 192 GLN A N 1
ATOM 1464 C CA . GLN A 1 192 ? -13.690 -6.560 17.686 1.00 98.38 192 GLN A CA 1
ATOM 1465 C C . GLN A 1 192 ? -14.395 -7.797 17.122 1.00 98.38 192 GLN A C 1
ATOM 1467 O O . GLN A 1 192 ? -13.775 -8.638 16.470 1.00 98.38 192 GLN A O 1
ATOM 1472 N N . ALA A 1 193 ? -15.710 -7.882 17.311 1.00 98.25 193 ALA A N 1
ATOM 1473 C CA . ALA A 1 193 ? -16.522 -8.896 16.659 1.00 98.25 193 ALA A CA 1
ATOM 1474 C C . ALA A 1 193 ? -16.715 -8.547 15.175 1.00 98.25 193 ALA A C 1
ATOM 1476 O O . ALA A 1 193 ? -17.190 -7.460 14.821 1.00 98.25 193 ALA A O 1
ATOM 1477 N N . LEU A 1 194 ? -16.324 -9.483 14.314 1.00 98.12 194 LEU A N 1
ATOM 1478 C CA . LEU A 1 194 ? -16.403 -9.384 12.861 1.00 98.12 194 LEU A CA 1
ATOM 1479 C C . LEU A 1 194 ? -17.089 -10.637 12.321 1.00 98.12 194 LEU A C 1
ATOM 1481 O O . LEU A 1 194 ? -16.751 -11.753 12.711 1.00 98.12 194 LEU A O 1
ATOM 1485 N N . GLU A 1 195 ? -18.029 -10.447 11.405 1.00 98.50 195 GLU A N 1
ATOM 1486 C CA . GLU A 1 195 ? -18.576 -11.525 10.584 1.00 98.50 195 GLU A CA 1
ATOM 1487 C C . GLU A 1 195 ? -18.007 -11.383 9.172 1.00 98.50 195 GLU A C 1
ATOM 1489 O O . GLU A 1 195 ? -18.119 -10.319 8.563 1.00 98.50 195 GLU A O 1
ATOM 1494 N N . ILE A 1 196 ? -17.367 -12.440 8.673 1.00 98.56 196 ILE A N 1
ATOM 1495 C CA . ILE A 1 196 ? -16.696 -12.458 7.371 1.00 98.56 196 ILE A CA 1
ATOM 1496 C C . ILE A 1 196 ? -17.425 -13.463 6.481 1.00 98.56 196 ILE A C 1
ATOM 1498 O O . ILE A 1 196 ? -17.629 -14.613 6.877 1.00 98.56 196 ILE A O 1
ATOM 1502 N N . SER A 1 197 ? -17.844 -13.029 5.292 1.00 98.69 197 SER A N 1
ATOM 1503 C CA . SER A 1 197 ? -18.499 -13.906 4.319 1.00 98.69 197 SER A CA 1
ATOM 1504 C C . SER A 1 197 ? -17.543 -14.965 3.757 1.00 98.69 197 SER A C 1
ATOM 1506 O O . SER A 1 197 ? -16.329 -14.900 3.933 1.00 98.69 197 SER A O 1
ATOM 1508 N N . GLY A 1 198 ? -18.083 -15.914 2.986 1.00 98.44 198 GLY A N 1
ATOM 1509 C CA . GLY A 1 198 ? -17.248 -16.751 2.123 1.00 98.44 198 GLY A CA 1
ATOM 1510 C C . GLY A 1 198 ? -16.476 -15.911 1.098 1.00 98.44 198 GLY A C 1
ATOM 1511 O O . GLY A 1 198 ? -16.962 -14.860 0.668 1.00 98.44 198 GLY A O 1
ATOM 1512 N N . GLU A 1 199 ? -15.290 -16.386 0.718 1.00 98.50 199 GLU A N 1
ATOM 1513 C CA . GLU A 1 199 ? -14.452 -15.737 -0.290 1.00 98.50 199 GLU A CA 1
ATOM 1514 C C . GLU A 1 199 ? -15.071 -15.825 -1.691 1.00 98.50 199 GLU A C 1
ATOM 1516 O O . GLU A 1 199 ? -15.638 -16.847 -2.088 1.00 98.50 199 GLU A O 1
ATOM 1521 N N . TYR A 1 200 ? -14.920 -14.750 -2.457 1.00 98.56 200 TYR A N 1
ATOM 1522 C CA . TYR A 1 200 ? -15.271 -14.671 -3.872 1.00 98.56 200 TYR A CA 1
ATOM 1523 C C . TYR A 1 200 ? -14.224 -13.857 -4.638 1.00 98.56 200 TYR A C 1
ATOM 1525 O O . TYR A 1 200 ? -13.338 -13.254 -4.043 1.00 98.56 200 TYR A O 1
ATOM 1533 N N . PHE A 1 201 ? -14.289 -13.850 -5.969 1.00 98.12 201 PHE A N 1
ATOM 1534 C CA . PHE A 1 201 ? -13.311 -13.132 -6.789 1.00 98.12 201 PHE A CA 1
ATOM 1535 C C . PHE A 1 201 ? -13.810 -11.759 -7.233 1.00 98.12 201 PHE A C 1
ATOM 1537 O O . PHE A 1 201 ? -14.984 -11.574 -7.569 1.00 98.12 201 PHE A O 1
ATOM 1544 N N . ALA A 1 202 ? -12.878 -10.811 -7.289 1.00 97.62 202 ALA A N 1
ATOM 1545 C CA . ALA A 1 202 ? -13.062 -9.527 -7.943 1.00 97.62 202 ALA A CA 1
ATOM 1546 C C . ALA A 1 202 ? -13.270 -9.671 -9.456 1.00 97.62 202 ALA A C 1
ATOM 1548 O O . ALA A 1 202 ? -13.069 -10.731 -10.054 1.00 97.62 202 ALA A O 1
ATOM 1549 N N . ARG A 1 203 ? -13.632 -8.562 -10.111 1.00 97.12 203 ARG A N 1
ATOM 1550 C CA . ARG A 1 203 ? -13.863 -8.529 -11.566 1.00 97.12 203 ARG A CA 1
ATOM 1551 C C . ARG A 1 203 ? -12.596 -8.789 -12.388 1.00 97.12 203 ARG A C 1
ATOM 1553 O O . ARG A 1 203 ? -12.719 -9.227 -13.528 1.00 97.12 203 ARG A O 1
ATOM 1560 N N . ASN A 1 204 ? -11.406 -8.564 -11.824 1.00 95.44 204 ASN A N 1
ATOM 1561 C CA . ASN A 1 204 ? -10.138 -8.959 -12.448 1.00 95.44 204 ASN A CA 1
ATOM 1562 C C . ASN A 1 204 ? -9.896 -10.484 -12.412 1.00 95.44 204 ASN A C 1
ATOM 1564 O O . ASN A 1 204 ? -8.984 -10.969 -13.078 1.00 95.44 204 ASN A O 1
ATOM 1568 N N . GLY A 1 205 ? -10.697 -11.246 -11.654 1.00 96.69 205 GLY A N 1
ATOM 1569 C CA . GLY A 1 205 ? -10.566 -12.697 -11.493 1.00 96.69 205 GLY A CA 1
ATOM 1570 C C . GLY A 1 205 ? -9.335 -13.141 -10.696 1.00 96.69 205 GLY A C 1
ATOM 1571 O O . GLY A 1 205 ? -8.990 -14.321 -10.731 1.00 96.69 205 GLY A O 1
ATOM 1572 N N . ARG A 1 206 ? -8.645 -12.213 -10.022 1.00 96.50 206 ARG A N 1
ATOM 1573 C CA . ARG A 1 206 ? -7.390 -12.452 -9.294 1.00 96.50 206 ARG A CA 1
ATOM 1574 C C . ARG A 1 206 ? -7.513 -12.107 -7.815 1.00 96.50 206 ARG A C 1
ATOM 1576 O O . ARG A 1 206 ? -7.164 -12.936 -6.983 1.00 96.50 206 ARG A O 1
ATOM 1583 N N . THR A 1 207 ? -8.043 -10.927 -7.496 1.00 97.12 207 THR A N 1
ATOM 1584 C CA . THR A 1 207 ? -8.174 -10.460 -6.110 1.00 97.12 207 THR A CA 1
ATOM 1585 C C . THR A 1 207 ? -9.251 -11.259 -5.377 1.00 97.12 207 THR A C 1
ATOM 1587 O O . THR A 1 207 ? -10.381 -11.384 -5.864 1.00 97.12 207 THR A O 1
ATOM 1590 N N . ARG A 1 208 ? -8.904 -11.795 -4.200 1.00 98.00 208 ARG A N 1
ATOM 1591 C CA . ARG A 1 208 ? -9.844 -12.459 -3.285 1.00 98.00 208 ARG A CA 1
ATOM 1592 C C . ARG A 1 208 ? -10.601 -11.408 -2.480 1.00 98.00 208 ARG A C 1
ATOM 1594 O O . ARG A 1 208 ? -9.992 -10.503 -1.913 1.00 98.00 208 ARG 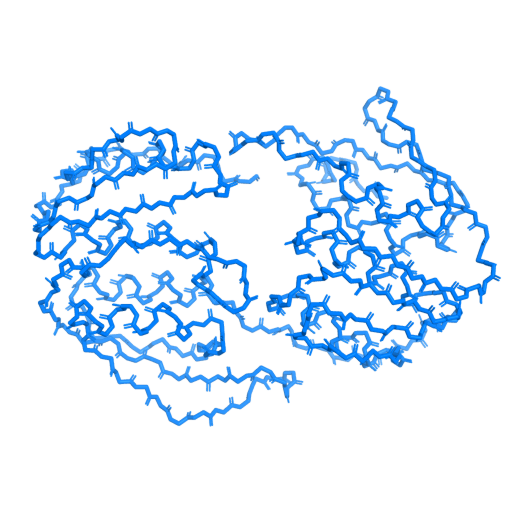A O 1
ATOM 1601 N N . LEU A 1 209 ? -11.916 -11.547 -2.421 1.00 98.75 209 LEU A N 1
ATOM 1602 C CA . LEU A 1 209 ? -12.833 -10.622 -1.773 1.00 98.75 209 LEU A CA 1
ATOM 1603 C C . LEU A 1 209 ? -13.669 -11.324 -0.713 1.00 98.75 209 LEU A C 1
ATOM 1605 O O . LEU A 1 209 ? -14.040 -12.487 -0.869 1.00 98.75 209 LEU A O 1
ATOM 1609 N N . VAL A 1 210 ? -14.032 -10.571 0.316 1.00 98.81 210 VAL A N 1
ATOM 1610 C CA . VAL A 1 210 ? -15.044 -10.939 1.310 1.00 98.81 210 VAL A CA 1
ATOM 1611 C C . VAL A 1 210 ? -15.919 -9.728 1.621 1.00 98.81 210 VAL A C 1
ATOM 1613 O O . VAL A 1 210 ? -15.531 -8.585 1.382 1.00 98.81 210 VAL A O 1
ATOM 1616 N N . ASP A 1 211 ? -17.089 -9.962 2.195 1.00 98.81 211 ASP A N 1
ATOM 1617 C CA . ASP A 1 211 ? -17.855 -8.925 2.874 1.00 98.81 211 ASP A CA 1
ATOM 1618 C C . ASP A 1 211 ? -17.567 -9.023 4.379 1.00 98.81 211 ASP A C 1
ATOM 1620 O O . ASP A 1 211 ? -17.594 -10.116 4.950 1.00 98.81 211 ASP A O 1
ATOM 1624 N N . VAL A 1 212 ? -17.282 -7.889 5.021 1.00 98.81 212 VAL A N 1
ATOM 1625 C CA . VAL A 1 212 ? -16.967 -7.801 6.454 1.00 98.81 212 VAL A CA 1
ATOM 1626 C C . VAL A 1 212 ? -18.057 -7.007 7.153 1.00 98.81 212 VAL A C 1
ATOM 1628 O O . VAL A 1 212 ? -18.290 -5.846 6.826 1.00 98.81 212 VAL A O 1
ATOM 1631 N N . THR A 1 213 ? -18.711 -7.612 8.140 1.00 98.81 213 THR A N 1
ATOM 1632 C CA . THR A 1 213 ? -19.700 -6.934 8.981 1.00 98.81 213 THR A CA 1
ATOM 1633 C C . THR A 1 213 ? -19.114 -6.643 10.354 1.00 98.81 213 THR A C 1
ATOM 1635 O O . THR A 1 213 ? -18.759 -7.566 11.090 1.00 98.81 213 THR A O 1
ATOM 1638 N N . THR A 1 214 ? -19.022 -5.361 10.712 1.00 98.50 214 THR A N 1
ATOM 1639 C CA . THR A 1 214 ? -18.668 -4.938 12.073 1.00 98.50 214 THR A CA 1
ATOM 1640 C C . THR A 1 214 ? -19.839 -5.190 13.011 1.00 98.50 214 THR A C 1
ATOM 1642 O O . THR A 1 214 ? -20.993 -5.079 12.605 1.00 98.50 214 THR A O 1
ATOM 1645 N N . LYS A 1 215 ? -19.568 -5.506 14.278 1.00 98.25 215 LYS A N 1
ATOM 1646 C CA . LYS A 1 215 ? -20.582 -5.564 15.339 1.00 98.25 215 LYS A CA 1
ATOM 1647 C C . LYS A 1 215 ? -20.163 -4.661 16.507 1.00 98.25 215 LYS A C 1
ATOM 1649 O O . LYS A 1 215 ? -18.960 -4.555 16.777 1.00 98.25 215 LYS A O 1
ATOM 1654 N N . PRO A 1 216 ? -21.108 -4.036 17.230 1.00 97.94 216 PRO A N 1
ATOM 1655 C CA . PRO A 1 216 ? -20.788 -3.292 18.447 1.00 97.94 216 PRO A CA 1
ATOM 1656 C C . PRO A 1 216 ? -19.996 -4.173 19.423 1.00 97.94 216 PRO A C 1
ATOM 1658 O O . PRO A 1 216 ? -20.430 -5.277 19.747 1.00 97.94 216 PRO A O 1
ATOM 1661 N N . SER A 1 217 ? -18.822 -3.707 19.848 1.00 97.12 217 SER A N 1
ATOM 1662 C CA . SER A 1 217 ? -17.874 -4.482 20.661 1.00 97.12 217 SER A CA 1
ATOM 1663 C C . SER A 1 217 ? -17.207 -3.603 21.721 1.00 97.12 217 SER A C 1
ATOM 1665 O O . SER A 1 217 ? -17.105 -2.387 21.550 1.00 97.12 217 SER A O 1
ATOM 1667 N N . GLU A 1 218 ? -16.727 -4.224 22.800 1.00 97.12 218 GLU A N 1
ATOM 1668 C CA . GLU A 1 218 ? -15.829 -3.590 23.770 1.00 97.12 218 GLU A CA 1
ATOM 1669 C C . GLU A 1 218 ? -14.384 -3.953 23.430 1.00 97.12 218 GLU A C 1
ATOM 1671 O O . GLU A 1 218 ? -13.987 -5.115 23.532 1.00 97.12 218 GLU A O 1
ATOM 1676 N N . LEU A 1 219 ? -13.593 -2.958 23.030 1.00 98.19 219 LEU A N 1
ATOM 1677 C CA . LEU A 1 219 ? -12.213 -3.185 22.618 1.00 98.19 219 LEU A CA 1
ATOM 1678 C C . LEU A 1 219 ? -11.241 -3.108 23.793 1.00 98.19 219 LEU A C 1
ATOM 1680 O O . LEU A 1 219 ? -11.432 -2.337 24.735 1.00 98.19 219 LEU A O 1
ATOM 1684 N N . ARG A 1 220 ? -10.145 -3.853 23.707 1.00 98.50 220 ARG A N 1
ATOM 1685 C CA . ARG A 1 220 ? -8.988 -3.768 24.605 1.00 98.50 220 ARG A CA 1
ATOM 1686 C C . ARG A 1 220 ? -7.752 -3.404 23.799 1.00 98.50 220 ARG A C 1
ATOM 1688 O O . ARG A 1 220 ? -7.665 -3.718 22.613 1.00 98.50 220 ARG A O 1
ATOM 1695 N N . ALA A 1 221 ? -6.813 -2.716 24.438 1.00 98.00 221 ALA A N 1
ATOM 1696 C CA . ALA A 1 221 ? -5.511 -2.488 23.831 1.00 98.00 221 ALA A CA 1
ATOM 1697 C C . ALA A 1 221 ? -4.855 -3.843 23.486 1.00 98.00 221 ALA A C 1
ATOM 1699 O O . ALA A 1 221 ? -4.969 -4.779 24.287 1.00 98.00 221 ALA A O 1
ATOM 1700 N N . PRO A 1 222 ? -4.200 -3.970 22.319 1.00 96.31 222 PRO A N 1
ATOM 1701 C CA . PRO A 1 222 ? -3.463 -5.179 21.974 1.00 96.31 222 PRO A CA 1
ATOM 1702 C C . PRO A 1 222 ? -2.284 -5.387 22.933 1.00 96.31 222 PRO A C 1
ATOM 1704 O O . PRO A 1 222 ? -1.786 -4.442 23.547 1.00 96.31 222 PRO A O 1
ATOM 1707 N N . GLU A 1 223 ? -1.826 -6.634 23.051 1.00 92.25 223 GLU A N 1
ATOM 1708 C CA . GLU A 1 223 ? -0.717 -6.994 23.946 1.00 92.25 223 GLU A CA 1
ATOM 1709 C C . GLU A 1 223 ? 0.647 -6.462 23.464 1.00 92.25 223 GLU A C 1
ATOM 1711 O O . GLU A 1 223 ? 1.500 -6.125 24.285 1.00 92.25 223 GLU A O 1
ATOM 1716 N N . ASP A 1 224 ? 0.854 -6.367 22.146 1.00 95.56 224 ASP A N 1
ATOM 1717 C CA . ASP A 1 224 ? 2.052 -5.786 21.522 1.00 95.56 224 ASP A CA 1
ATOM 1718 C C . ASP A 1 224 ? 1.692 -4.487 20.778 1.00 95.56 224 ASP A C 1
ATOM 1720 O O . ASP A 1 224 ? 0.531 -4.124 20.588 1.00 95.56 224 ASP A O 1
ATOM 1724 N N . LYS A 1 225 ? 2.720 -3.762 20.348 1.00 96.75 225 LYS A N 1
ATOM 1725 C CA . LYS A 1 225 ? 2.609 -2.569 19.515 1.00 96.75 225 LYS A CA 1
ATOM 1726 C C . LYS A 1 225 ? 1.975 -2.882 18.160 1.00 96.75 225 LYS A C 1
ATOM 1728 O O . LYS A 1 225 ? 2.263 -3.903 17.538 1.00 96.75 225 LYS A O 1
ATOM 1733 N N . ILE A 1 226 ? 1.229 -1.916 17.642 1.00 98.06 226 ILE A N 1
ATOM 1734 C CA . ILE A 1 226 ? 0.759 -1.918 16.260 1.00 98.06 226 ILE A CA 1
ATOM 1735 C C . ILE A 1 226 ? 1.800 -1.187 15.413 1.00 98.06 226 ILE A C 1
ATOM 1737 O O . ILE A 1 226 ? 2.146 -0.036 15.687 1.00 98.06 226 ILE A O 1
ATOM 1741 N N . HIS A 1 227 ? 2.326 -1.854 14.393 1.00 97.31 227 HIS A N 1
ATOM 1742 C CA . HIS A 1 227 ? 3.275 -1.256 13.461 1.00 97.31 227 HIS A CA 1
ATOM 1743 C C . HIS A 1 227 ? 3.079 -1.832 12.060 1.00 97.31 227 HIS A C 1
ATOM 1745 O O . HIS A 1 227 ? 2.691 -2.996 11.930 1.00 97.31 227 HIS A O 1
ATOM 1751 N N . PRO A 1 228 ? 3.360 -1.058 11.003 1.00 95.50 228 PRO A N 1
ATOM 1752 C CA . PRO A 1 228 ? 3.214 -1.553 9.655 1.00 95.50 228 PRO A CA 1
ATOM 1753 C C . PRO A 1 228 ? 4.417 -2.414 9.272 1.00 95.50 228 PRO A C 1
ATOM 1755 O O . PRO A 1 228 ? 5.506 -2.312 9.854 1.00 95.50 228 PRO A O 1
ATOM 1758 N N . MET A 1 229 ? 4.236 -3.237 8.249 1.00 93.12 229 MET A N 1
ATOM 1759 C CA . MET A 1 229 ? 5.311 -3.949 7.559 1.00 93.12 229 MET A CA 1
ATOM 1760 C C . MET A 1 229 ? 4.985 -3.961 6.066 1.00 93.12 229 MET A C 1
ATOM 1762 O O . MET A 1 229 ? 3.806 -3.961 5.714 1.00 93.12 229 MET A O 1
ATOM 1766 N N . PRO A 1 230 ? 5.979 -3.991 5.162 1.00 90.38 230 PRO A N 1
ATOM 1767 C CA . PRO A 1 230 ? 5.668 -4.189 3.756 1.00 90.38 230 PRO A CA 1
ATOM 1768 C C . PRO A 1 230 ? 5.000 -5.559 3.593 1.00 90.38 230 PRO A C 1
ATOM 1770 O O . PRO A 1 230 ? 5.351 -6.492 4.321 1.00 90.38 230 PRO A O 1
ATOM 1773 N N . PHE A 1 231 ? 4.072 -5.674 2.643 1.00 92.56 231 PHE A N 1
ATOM 1774 C CA . PHE A 1 231 ? 3.278 -6.887 2.448 1.00 92.56 231 PHE A CA 1
ATOM 1775 C C . PHE A 1 231 ? 4.152 -8.169 2.405 1.00 92.56 231 PHE A C 1
ATOM 1777 O O . PHE A 1 231 ? 5.241 -8.136 1.807 1.00 92.56 231 PHE A O 1
ATOM 1784 N N . PRO A 1 232 ? 3.720 -9.294 3.020 1.00 89.56 232 PRO A N 1
ATOM 1785 C CA . PRO A 1 232 ? 2.498 -9.478 3.816 1.00 89.56 232 PRO A CA 1
ATOM 1786 C C . PRO A 1 232 ? 2.662 -8.958 5.255 1.00 89.56 232 PRO A C 1
ATOM 1788 O O . PRO A 1 232 ? 3.438 -9.486 6.050 1.00 89.56 232 PRO A O 1
ATOM 1791 N N . GLY A 1 233 ? 1.930 -7.900 5.589 1.00 92.88 233 GLY A N 1
ATOM 1792 C CA . GLY A 1 233 ? 2.050 -7.157 6.838 1.00 92.88 233 GLY A CA 1
ATOM 1793 C C . GLY A 1 233 ? 0.936 -6.123 6.955 1.00 92.88 233 GLY A C 1
ATOM 1794 O O . GLY A 1 233 ? 0.246 -5.874 5.970 1.00 92.88 233 GLY A O 1
ATOM 1795 N N . LEU A 1 234 ? 0.767 -5.525 8.139 1.00 96.38 234 LEU A N 1
ATOM 1796 C CA . LEU A 1 234 ? -0.199 -4.441 8.334 1.00 96.38 234 LEU A CA 1
ATOM 1797 C C . LEU A 1 234 ? 0.127 -3.310 7.355 1.00 96.38 234 LEU A C 1
ATOM 1799 O O . LEU A 1 234 ? 1.257 -2.803 7.350 1.00 96.38 234 LEU A O 1
ATOM 1803 N N . ASN A 1 235 ? -0.850 -2.942 6.528 1.00 95.56 235 ASN A N 1
ATOM 1804 C CA . ASN A 1 235 ? -0.660 -1.986 5.455 1.00 95.56 235 ASN A CA 1
ATOM 1805 C C . ASN A 1 235 ? -0.229 -0.634 6.031 1.00 95.56 235 ASN A C 1
ATOM 1807 O O . ASN A 1 235 ? -0.850 -0.075 6.938 1.00 95.56 235 ASN A O 1
ATOM 1811 N N . ILE A 1 236 ? 0.855 -0.097 5.478 1.00 94.25 236 ILE A N 1
ATOM 1812 C CA . ILE A 1 236 ? 1.467 1.159 5.905 1.00 94.25 236 ILE A CA 1
ATOM 1813 C C . ILE A 1 236 ? 0.439 2.292 5.980 1.00 94.25 236 ILE A C 1
ATOM 1815 O O . ILE A 1 236 ? 0.516 3.109 6.901 1.00 94.25 236 ILE A O 1
ATOM 1819 N N . ASP A 1 237 ? -0.524 2.336 5.064 1.00 93.88 237 ASP A N 1
ATOM 1820 C CA . ASP A 1 237 ? -1.541 3.385 4.997 1.00 93.88 237 ASP A CA 1
ATOM 1821 C C . ASP A 1 237 ? -2.748 3.122 5.908 1.00 93.88 237 ASP A C 1
ATOM 1823 O O . ASP A 1 237 ? -3.470 4.059 6.242 1.00 93.88 237 ASP A O 1
ATOM 1827 N N . ASN A 1 238 ? -2.908 1.894 6.411 1.00 96.88 238 ASN A N 1
ATOM 1828 C CA . ASN A 1 238 ? -3.946 1.543 7.382 1.00 96.88 238 ASN A CA 1
ATOM 1829 C C . ASN A 1 238 ? -3.557 1.867 8.833 1.00 96.88 238 ASN A C 1
ATOM 1831 O O . ASN A 1 238 ? -4.426 1.979 9.701 1.00 96.88 238 ASN A O 1
ATOM 1835 N N . LEU A 1 239 ? -2.262 2.050 9.116 1.00 96.62 239 LEU A N 1
ATOM 1836 C CA . LEU A 1 239 ? -1.758 2.327 10.465 1.00 96.62 239 LEU A CA 1
ATOM 1837 C C . LEU A 1 239 ? -2.457 3.512 11.172 1.00 96.62 239 LEU A C 1
ATOM 1839 O O . LEU A 1 239 ? -2.817 3.357 12.341 1.00 96.62 239 LEU A O 1
ATOM 1843 N N . PRO A 1 240 ? -2.702 4.675 10.525 1.00 95.12 240 PRO A N 1
ATOM 1844 C CA . PRO A 1 240 ? -3.368 5.808 11.172 1.00 95.12 240 PRO A CA 1
ATOM 1845 C C . PRO A 1 240 ? -4.770 5.489 11.704 1.00 95.12 240 PRO A C 1
ATOM 1847 O O . PRO A 1 240 ? -5.169 6.033 12.735 1.00 95.12 240 PRO A O 1
ATOM 1850 N N . PHE A 1 241 ? -5.510 4.581 11.060 1.00 97.56 241 PHE A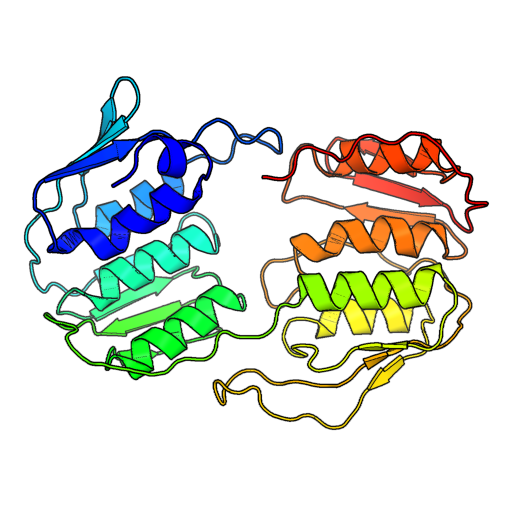 N 1
ATOM 1851 C CA . PHE A 1 241 ? -6.842 4.192 11.524 1.00 97.56 241 PHE A CA 1
ATOM 1852 C C . PHE A 1 241 ? -6.798 3.504 12.891 1.00 97.56 241 PHE A C 1
ATOM 1854 O O . PHE A 1 241 ? -7.670 3.737 13.733 1.00 97.56 241 PHE A O 1
ATOM 1861 N N . PHE A 1 242 ? -5.737 2.738 13.169 1.00 98.12 242 PHE A N 1
ATOM 1862 C CA . PHE A 1 242 ? -5.545 2.113 14.474 1.00 98.12 242 PHE A CA 1
ATOM 1863 C C . PHE A 1 242 ? -5.345 3.123 15.603 1.00 98.12 242 PHE A C 1
ATOM 1865 O O . PHE A 1 242 ? -5.688 2.807 16.737 1.00 98.12 242 PHE A O 1
ATOM 1872 N N . ALA A 1 243 ? -4.881 4.348 15.333 1.00 96.94 243 ALA A N 1
ATOM 1873 C CA . ALA A 1 243 ? -4.822 5.392 16.359 1.00 96.94 243 ALA A CA 1
ATOM 1874 C C . ALA A 1 243 ? -6.221 5.816 16.822 1.00 96.94 243 ALA A C 1
ATOM 1876 O O . ALA A 1 243 ? -6.458 6.006 18.015 1.00 96.94 243 ALA A O 1
ATOM 1877 N N . VAL A 1 244 ? -7.172 5.897 15.890 1.00 96.50 244 VAL A N 1
ATOM 1878 C CA . VAL A 1 244 ? -8.568 6.229 16.197 1.00 96.50 244 VAL A CA 1
ATOM 1879 C C . VAL A 1 244 ? -9.267 5.051 16.884 1.00 96.50 244 VAL A C 1
ATOM 1881 O O . VAL A 1 244 ? -9.976 5.240 17.875 1.00 96.50 244 VAL A O 1
ATOM 1884 N N . ILE A 1 245 ? -9.022 3.822 16.417 1.00 98.25 245 ILE A N 1
ATOM 1885 C CA . ILE A 1 245 ? -9.558 2.596 17.032 1.00 98.25 245 ILE A CA 1
ATOM 1886 C C . ILE A 1 245 ? -9.017 2.419 18.457 1.00 98.25 245 ILE A C 1
ATOM 1888 O O . ILE A 1 245 ? -9.798 2.209 19.383 1.00 98.25 245 ILE A O 1
ATOM 1892 N N . ALA A 1 246 ? -7.707 2.580 18.665 1.00 98.19 246 ALA A N 1
ATOM 1893 C CA . ALA A 1 246 ? -7.074 2.507 19.982 1.00 98.19 246 ALA A CA 1
ATOM 1894 C C . ALA A 1 246 ? -7.623 3.562 20.950 1.00 98.19 246 ALA A C 1
ATOM 1896 O O . ALA A 1 246 ? -7.774 3.290 22.138 1.00 98.19 246 ALA A O 1
ATOM 1897 N N . GLY A 1 247 ? -8.008 4.737 20.441 1.00 97.50 247 GLY A N 1
ATOM 1898 C CA . GLY A 1 247 ? -8.712 5.749 21.223 1.00 97.50 247 GLY A CA 1
ATOM 1899 C C . GLY A 1 247 ? -10.031 5.247 21.823 1.00 97.50 247 GLY A C 1
ATOM 1900 O O . GLY A 1 247 ? -10.451 5.778 22.845 1.00 97.50 247 GLY A O 1
ATOM 1901 N N . ASN A 1 248 ? -10.660 4.217 21.251 1.00 96.81 248 ASN A N 1
ATOM 1902 C CA . ASN A 1 248 ? -11.891 3.592 21.751 1.00 96.81 248 ASN A CA 1
ATOM 1903 C C . ASN A 1 248 ? -11.642 2.298 22.549 1.00 96.81 248 ASN A C 1
ATOM 1905 O O . ASN A 1 248 ? -12.576 1.755 23.136 1.00 96.81 248 ASN A O 1
ATOM 1909 N N . ALA A 1 249 ? -10.404 1.808 22.603 1.00 98.00 249 ALA A N 1
ATOM 1910 C CA . ALA A 1 249 ? -10.052 0.577 23.298 1.00 98.00 249 ALA A CA 1
ATOM 1911 C C . ALA A 1 249 ? -9.668 0.826 24.761 1.00 98.00 249 ALA A C 1
ATOM 1913 O O . ALA A 1 249 ? -9.038 1.824 25.093 1.00 98.00 249 ALA A O 1
ATOM 1914 N N . HIS A 1 250 ? -10.009 -0.097 25.657 1.00 98.38 250 HIS A N 1
ATOM 1915 C CA . HIS A 1 250 ? -9.593 -0.043 27.054 1.00 98.38 250 HIS A CA 1
ATOM 1916 C C . HIS A 1 250 ? -8.108 -0.396 27.194 1.00 98.38 250 HIS A C 1
ATOM 1918 O O . HIS A 1 250 ? -7.720 -1.548 26.989 1.00 98.38 250 HIS A O 1
ATOM 1924 N N . GLY A 1 251 ? -7.291 0.579 27.602 1.00 98.06 251 GLY A N 1
ATOM 1925 C CA . GLY A 1 251 ? -5.864 0.394 27.875 1.00 98.06 251 GLY A CA 1
ATOM 1926 C C . GLY A 1 251 ? -4.960 1.320 27.063 1.00 98.06 251 GLY A C 1
ATOM 1927 O O . GLY A 1 251 ? -5.421 2.237 26.384 1.00 98.06 251 GLY A O 1
ATOM 1928 N N . GLN A 1 252 ? -3.653 1.079 27.164 1.00 98.31 252 GLN A N 1
ATOM 1929 C CA . GLN A 1 252 ? -2.619 1.814 26.439 1.00 98.31 252 GLN A CA 1
ATOM 1930 C C . GLN A 1 252 ? -2.159 1.006 25.227 1.00 98.31 252 GLN A C 1
ATOM 1932 O O . GLN A 1 252 ? -1.694 -0.117 25.382 1.00 98.31 252 GLN A O 1
ATOM 1937 N N . THR A 1 253 ? -2.238 1.595 24.036 1.00 98.56 253 THR A N 1
ATOM 1938 C CA . THR A 1 253 ? -1.742 0.997 22.788 1.00 98.56 253 THR A CA 1
ATOM 1939 C C . THR A 1 253 ? -0.504 1.747 22.316 1.00 98.56 253 THR A C 1
ATO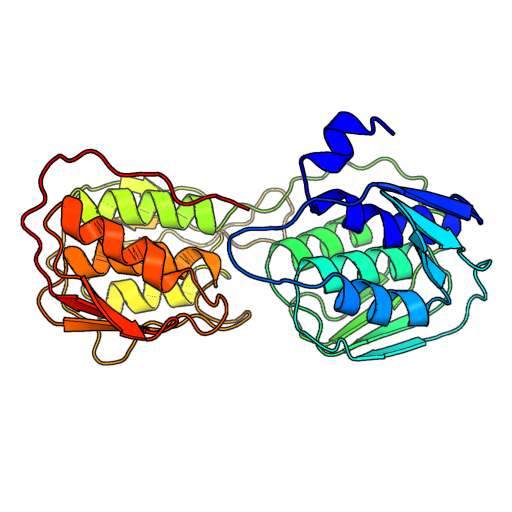M 1941 O O . THR A 1 253 ? -0.537 2.974 22.214 1.00 98.56 253 THR A O 1
ATOM 1944 N N . MET A 1 254 ? 0.579 1.033 21.997 1.00 98.31 254 MET A N 1
ATOM 1945 C CA . MET A 1 254 ? 1.727 1.623 21.303 1.00 98.31 254 MET A CA 1
ATOM 1946 C C . MET A 1 254 ? 1.525 1.535 19.793 1.00 98.31 254 MET A C 1
ATOM 1948 O O . MET A 1 254 ? 1.306 0.444 19.272 1.00 98.31 254 MET A O 1
ATOM 1952 N N . ILE A 1 255 ? 1.665 2.657 19.092 1.00 98.12 255 ILE A N 1
ATOM 1953 C CA . ILE A 1 255 ? 1.713 2.694 17.628 1.00 98.12 255 ILE A CA 1
ATOM 1954 C C . ILE A 1 255 ? 3.114 3.122 17.209 1.00 98.12 255 ILE A C 1
ATOM 1956 O O . ILE A 1 255 ? 3.634 4.125 17.702 1.00 98.12 255 ILE A O 1
ATOM 1960 N N . HIS A 1 256 ? 3.725 2.344 16.318 1.00 97.38 256 HIS A N 1
ATOM 1961 C CA . HIS A 1 256 ? 5.061 2.598 15.793 1.00 97.38 256 HIS A CA 1
ATOM 1962 C C . HIS A 1 256 ? 5.034 2.698 14.267 1.00 97.38 256 HIS A C 1
ATOM 1964 O O . HIS A 1 256 ? 4.826 1.715 13.563 1.00 97.38 256 HIS A O 1
ATOM 1970 N N . ASP A 1 257 ? 5.289 3.897 13.769 1.00 94.56 257 ASP A N 1
ATOM 1971 C CA . ASP A 1 257 ? 5.302 4.269 12.365 1.00 94.56 257 ASP A CA 1
ATOM 1972 C C . ASP A 1 257 ? 6.725 4.542 11.876 1.00 94.56 257 ASP A C 1
ATOM 1974 O O . ASP A 1 257 ? 7.180 5.678 11.770 1.00 94.56 257 ASP A O 1
ATOM 1978 N N . TRP A 1 258 ? 7.451 3.468 11.589 1.00 91.81 258 TRP A N 1
ATOM 1979 C CA . TRP A 1 258 ? 8.842 3.553 11.148 1.00 91.81 258 TRP A CA 1
ATOM 1980 C C . TRP A 1 258 ? 9.000 4.051 9.701 1.00 91.81 258 TRP A C 1
ATOM 1982 O O . TRP A 1 258 ? 10.118 4.323 9.276 1.00 91.81 258 TRP A O 1
ATOM 1992 N N . VAL A 1 259 ? 7.910 4.130 8.926 1.00 90.06 259 VAL A N 1
ATOM 1993 C CA . VAL A 1 259 ? 7.965 4.435 7.486 1.00 90.06 259 VAL A CA 1
ATOM 1994 C C . VAL A 1 259 ? 7.983 5.937 7.222 1.00 90.06 259 VAL A C 1
ATOM 1996 O O . VAL A 1 259 ? 8.644 6.388 6.287 1.00 90.06 259 VAL A O 1
ATOM 1999 N N . TYR A 1 260 ? 7.256 6.716 8.027 1.00 86.94 260 TYR A N 1
ATOM 2000 C CA . TYR A 1 260 ? 7.117 8.155 7.830 1.00 86.94 260 TYR A CA 1
ATOM 2001 C C . TYR A 1 260 ? 7.606 8.938 9.044 1.00 86.94 260 TYR A C 1
ATOM 2003 O O . TYR A 1 260 ? 7.110 8.764 10.152 1.00 86.94 260 TYR A O 1
ATOM 2011 N N . GLU A 1 261 ? 8.525 9.869 8.795 1.00 83.31 261 GLU A N 1
ATOM 2012 C CA . GLU A 1 261 ? 9.199 10.681 9.818 1.00 83.31 261 GLU A CA 1
ATOM 2013 C C . GLU A 1 261 ? 8.247 11.549 10.646 1.00 83.31 261 GLU A C 1
ATOM 2015 O O . GLU A 1 261 ? 8.469 11.754 11.830 1.00 83.31 261 GLU A O 1
ATOM 2020 N N . ASN A 1 262 ? 7.182 12.077 10.036 1.00 85.19 262 ASN A N 1
ATOM 2021 C CA . ASN A 1 262 ? 6.314 13.062 10.691 1.00 85.19 262 ASN A CA 1
ATOM 2022 C C . ASN A 1 262 ? 4.877 12.570 10.901 1.00 85.19 262 ASN A C 1
ATOM 2024 O O . ASN A 1 262 ? 4.066 13.288 11.488 1.00 85.19 262 ASN A O 1
ATOM 2028 N N . ARG A 1 263 ? 4.521 11.364 10.433 1.00 89.69 263 ARG A N 1
ATOM 2029 C CA . ARG A 1 263 ? 3.118 10.919 10.444 1.00 89.69 263 ARG A CA 1
ATOM 2030 C C . ARG A 1 263 ? 2.575 10.729 11.861 1.00 89.69 263 ARG A C 1
ATOM 2032 O O . ARG A 1 263 ? 1.436 11.111 12.125 1.00 89.69 263 ARG A O 1
ATOM 2039 N N . ALA A 1 264 ? 3.408 10.271 12.796 1.00 90.62 264 ALA A N 1
ATOM 2040 C CA . ALA A 1 264 ? 3.015 10.126 14.196 1.00 90.62 264 ALA A CA 1
ATOM 2041 C C . ALA A 1 264 ? 2.736 11.480 14.883 1.00 90.62 264 ALA A C 1
ATOM 2043 O O . ALA A 1 264 ? 1.868 11.566 15.751 1.00 90.62 264 ALA A O 1
ATOM 2044 N N . ILE A 1 265 ? 3.409 12.556 14.456 1.00 90.62 265 ILE A N 1
ATOM 2045 C CA . ILE A 1 265 ? 3.186 13.913 14.978 1.00 90.62 265 ILE A CA 1
ATOM 2046 C C . ILE A 1 265 ? 1.770 14.383 14.633 1.00 90.62 265 ILE A C 1
ATOM 2048 O O . ILE A 1 265 ? 1.068 14.894 15.504 1.00 90.62 265 ILE A O 1
ATOM 2052 N N . TYR A 1 266 ? 1.303 14.156 13.403 1.00 90.0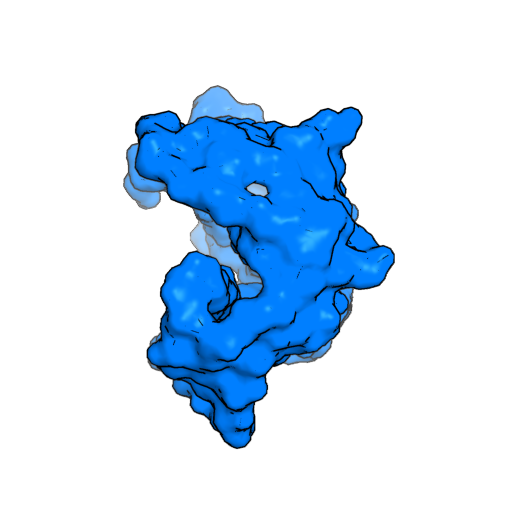6 266 TYR A N 1
ATOM 2053 C CA . TYR A 1 266 ? -0.053 14.548 12.996 1.00 90.06 266 TYR A CA 1
ATOM 2054 C C . TYR A 1 266 ? -1.146 13.807 13.774 1.00 90.06 266 TYR A C 1
ATOM 2056 O O . TYR A 1 266 ? -2.203 14.376 14.030 1.00 90.06 266 TYR A O 1
ATOM 2064 N N . LEU A 1 267 ? -0.890 12.577 14.231 1.00 92.56 267 LEU A N 1
ATOM 2065 C CA . LEU A 1 267 ? -1.839 11.834 15.068 1.00 92.56 267 LEU A CA 1
ATOM 2066 C C . LEU A 1 267 ? -2.065 12.486 16.443 1.00 92.56 267 LEU A C 1
ATOM 2068 O O . LEU A 1 267 ? -3.087 12.233 17.080 1.00 92.56 267 LEU A O 1
ATOM 2072 N N . THR A 1 268 ? -1.173 13.376 16.890 1.00 93.75 268 THR A N 1
ATOM 2073 C CA . THR A 1 268 ? -1.379 14.145 18.128 1.00 93.75 268 THR A CA 1
ATOM 2074 C C . THR A 1 268 ? -2.511 15.170 18.019 1.00 93.75 268 THR A C 1
ATOM 2076 O O . THR A 1 268 ? -3.044 15.583 19.049 1.00 93.75 268 THR A O 1
ATOM 2079 N N . GLU A 1 269 ? -2.963 15.516 16.805 1.00 93.56 269 GLU A N 1
ATOM 2080 C CA . GLU A 1 269 ? -4.141 16.370 16.590 1.00 93.56 269 GLU A CA 1
ATOM 2081 C C . GLU A 1 269 ? -5.420 15.751 17.174 1.00 93.56 269 GLU A C 1
ATOM 2083 O O . GLU A 1 269 ? -6.326 16.481 17.580 1.00 93.56 269 GLU A O 1
ATOM 2088 N N . LEU A 1 270 ? -5.471 14.420 17.327 1.00 94.62 270 LEU A N 1
ATOM 2089 C CA . LEU A 1 270 ? -6.572 13.726 18.003 1.00 94.62 270 LEU A CA 1
ATOM 2090 C C . LEU A 1 270 ? -6.762 14.198 19.458 1.00 94.62 270 LEU A C 1
ATOM 2092 O O . LEU A 1 270 ? -7.875 14.119 19.980 1.00 94.62 270 LEU A O 1
ATOM 2096 N N . ASN A 1 271 ? -5.728 14.756 20.105 1.00 96.06 271 ASN A N 1
ATOM 2097 C CA . ASN A 1 271 ? -5.851 15.354 21.440 1.00 96.06 271 ASN A CA 1
ATOM 2098 C C . ASN A 1 271 ? -6.854 16.519 21.469 1.00 96.06 271 ASN A C 1
ATOM 2100 O O . ASN A 1 271 ? -7.533 16.718 22.477 1.00 96.06 271 ASN A O 1
ATOM 2104 N N . LYS A 1 272 ? -7.015 17.263 20.362 1.00 95.69 272 LYS A N 1
ATOM 2105 C CA . LYS A 1 272 ? -8.032 18.326 20.253 1.00 95.69 272 LYS A CA 1
ATOM 2106 C C . LYS A 1 272 ? -9.450 17.764 20.346 1.00 95.69 272 LYS A C 1
ATOM 2108 O O . LYS A 1 272 ? -10.332 18.418 20.893 1.00 95.69 272 LYS A O 1
ATOM 2113 N N . LEU A 1 273 ? -9.645 16.529 19.881 1.00 95.88 273 LEU A N 1
ATOM 2114 C CA . LEU A 1 273 ? -10.904 15.786 19.971 1.00 95.88 273 LEU A CA 1
ATOM 2115 C C . LEU A 1 273 ? -11.072 15.060 21.318 1.00 95.88 273 LEU A C 1
ATOM 2117 O O . LEU A 1 273 ? -12.036 14.321 21.503 1.00 95.88 273 LEU A O 1
ATOM 2121 N N . GLY A 1 274 ? -10.161 15.267 22.275 1.00 96.06 274 GLY A N 1
ATOM 2122 C CA . GLY A 1 274 ? -10.218 14.684 23.615 1.00 96.06 274 GLY A CA 1
ATOM 2123 C C . GLY A 1 274 ? -9.527 13.329 23.766 1.00 96.06 274 GLY A C 1
ATOM 2124 O O . GLY A 1 274 ? -9.580 12.768 24.864 1.00 96.06 274 GLY A O 1
ATOM 2125 N N . ALA A 1 275 ? -8.885 12.808 22.713 1.00 96.94 275 ALA A N 1
ATOM 2126 C CA . ALA A 1 275 ? -8.054 11.610 22.819 1.00 96.94 275 ALA A CA 1
ATOM 2127 C C . ALA A 1 275 ? -6.851 11.849 23.740 1.00 96.94 275 ALA A C 1
ATOM 2129 O O . ALA A 1 275 ? -6.459 12.988 23.984 1.00 96.94 275 ALA A O 1
ATOM 2130 N N . GLN A 1 276 ? -6.270 10.768 24.260 1.00 97.69 276 GLN A N 1
ATOM 2131 C CA . GLN A 1 276 ? -5.034 10.817 25.042 1.00 97.69 276 GLN A CA 1
ATOM 2132 C C . GLN A 1 276 ? -3.894 10.205 24.232 1.00 97.69 276 GLN A C 1
ATOM 2134 O O . GLN A 1 276 ? -3.569 9.026 24.386 1.00 97.69 276 GLN A O 1
ATOM 2139 N N . VAL A 1 277 ? -3.304 11.018 23.360 1.00 97.75 277 VAL A N 1
ATOM 2140 C CA . VAL A 1 277 ? -2.177 10.649 22.501 1.00 97.75 277 VAL A CA 1
ATOM 2141 C C . VAL A 1 277 ? -0.897 11.291 23.026 1.00 97.75 277 VAL A C 1
ATOM 2143 O O . VAL A 1 277 ? -0.761 12.516 23.039 1.00 97.75 277 VAL A O 1
ATOM 2146 N N . GLN A 1 278 ? 0.060 10.463 23.436 1.00 98.00 278 GLN A N 1
ATOM 2147 C CA . GLN A 1 278 ? 1.386 10.888 23.878 1.00 98.00 278 GLN A CA 1
ATOM 2148 C C . GLN A 1 278 ? 2.419 10.572 22.795 1.00 98.00 278 GLN A C 1
ATOM 2150 O O . GLN A 1 278 ? 2.646 9.406 22.480 1.00 98.00 278 GLN A O 1
ATOM 2155 N N . LEU A 1 279 ? 3.083 11.601 22.268 1.00 97.19 279 LEU A N 1
ATOM 2156 C CA . LEU A 1 279 ? 4.237 11.445 21.381 1.00 97.19 279 LEU A CA 1
ATOM 2157 C C . LEU A 1 279 ? 5.466 11.020 22.189 1.00 97.19 279 LEU A C 1
ATOM 2159 O O . LEU A 1 279 ? 5.809 11.666 23.180 1.00 97.19 279 LEU A O 1
ATOM 2163 N N . LEU A 1 280 ? 6.115 9.935 21.774 1.00 96.19 280 LEU A N 1
ATOM 2164 C CA . LEU A 1 280 ? 7.364 9.455 22.370 1.00 96.19 280 LEU A CA 1
ATOM 2165 C C . LEU A 1 280 ? 8.572 9.964 21.583 1.00 96.19 280 LEU A C 1
ATOM 2167 O O . LEU A 1 280 ? 9.559 10.399 22.170 1.00 96.19 280 LEU A O 1
ATOM 2171 N N . ASP A 1 281 ? 8.465 9.915 20.258 1.00 94.19 281 ASP A N 1
ATOM 2172 C CA . ASP A 1 281 ? 9.420 10.427 19.277 1.00 94.19 281 ASP A CA 1
ATOM 2173 C C . ASP A 1 281 ? 8.704 10.574 17.913 1.00 94.19 281 ASP A C 1
ATOM 2175 O O . ASP A 1 281 ? 7.504 10.296 17.845 1.00 94.19 281 ASP A O 1
ATOM 2179 N N . PRO A 1 282 ? 9.378 11.003 16.828 1.00 91.62 282 PRO A N 1
ATOM 2180 C CA . PRO A 1 282 ? 8.728 11.219 15.531 1.00 91.62 282 PRO A CA 1
ATOM 2181 C C . PRO A 1 282 ? 8.019 9.991 14.922 1.00 91.62 282 PRO A C 1
ATOM 2183 O O . PRO A 1 282 ? 7.127 10.160 14.094 1.00 91.62 282 PRO A O 1
ATOM 2186 N N . HIS A 1 283 ? 8.337 8.772 15.373 1.00 94.38 283 HIS A N 1
ATOM 2187 C CA . HIS A 1 283 ? 7.769 7.522 14.859 1.00 94.38 283 HIS A CA 1
ATOM 2188 C C . HIS A 1 283 ? 6.833 6.816 15.841 1.00 94.38 283 HIS A C 1
ATOM 2190 O O . HIS A 1 283 ? 6.114 5.902 15.443 1.00 94.38 283 HIS A O 1
ATOM 2196 N N . ARG A 1 284 ? 6.850 7.150 17.135 1.00 96.75 284 ARG A N 1
ATOM 2197 C CA . ARG A 1 284 ? 6.139 6.375 18.164 1.00 96.75 284 ARG A CA 1
ATOM 2198 C C . ARG A 1 284 ? 5.183 7.230 18.980 1.00 96.75 284 ARG A C 1
ATOM 2200 O O . ARG A 1 284 ? 5.563 8.271 19.515 1.00 96.75 284 ARG A O 1
ATOM 2207 N N . ILE A 1 285 ? 3.960 6.730 19.150 1.00 97.88 285 ILE A N 1
ATOM 2208 C CA . ILE A 1 285 ? 2.942 7.309 20.035 1.00 97.88 285 ILE A CA 1
ATOM 2209 C C . ILE A 1 285 ? 2.359 6.243 20.967 1.00 97.88 285 ILE A C 1
ATOM 2211 O O . ILE A 1 285 ? 2.240 5.073 20.597 1.00 97.88 285 ILE A O 1
ATOM 2215 N N . TYR A 1 286 ? 1.936 6.663 22.156 1.00 98.50 286 TYR A N 1
ATOM 2216 C CA . TYR A 1 286 ? 0.956 5.929 22.952 1.00 98.50 286 TYR A CA 1
ATOM 2217 C C . TYR A 1 286 ? -0.427 6.539 22.772 1.00 98.50 286 TYR A C 1
ATOM 2219 O O . TYR A 1 286 ? -0.574 7.759 22.816 1.00 98.50 286 TYR A O 1
ATOM 2227 N N . VAL A 1 287 ? -1.438 5.687 22.639 1.00 98.44 287 VAL A N 1
ATOM 2228 C CA . VAL A 1 287 ? -2.851 6.070 22.668 1.00 98.44 287 VAL A CA 1
ATOM 2229 C C . VAL A 1 287 ? -3.502 5.389 23.867 1.00 98.44 287 VAL A C 1
ATOM 2231 O O . VAL A 1 287 ? -3.494 4.162 23.953 1.00 98.44 287 VAL A O 1
ATOM 2234 N N . ASN A 1 288 ? -4.041 6.174 24.802 1.00 98.12 288 ASN A N 1
ATOM 2235 C CA . ASN A 1 288 ? -4.754 5.660 25.972 1.00 98.12 288 ASN A CA 1
ATOM 2236 C C . ASN A 1 288 ? -6.262 5.827 25.775 1.00 98.12 288 ASN A C 1
ATOM 2238 O O . ASN A 1 288 ? -6.756 6.953 25.675 1.00 98.12 288 ASN A O 1
ATOM 2242 N N . GLY A 1 289 ? -6.991 4.716 25.740 1.00 96.81 289 GLY A N 1
ATOM 2243 C CA . GLY A 1 289 ? -8.447 4.713 25.675 1.00 96.81 289 GLY A CA 1
ATOM 2244 C C . GLY A 1 289 ? -9.104 4.100 26.924 1.00 96.81 289 GLY A C 1
ATOM 2245 O O . GLY A 1 289 ? -8.428 3.519 27.784 1.00 96.81 289 GLY A O 1
ATOM 2246 N N . PRO A 1 290 ? -10.437 4.221 27.050 1.00 96.88 290 PRO A N 1
ATOM 2247 C CA . PRO A 1 290 ? -11.339 4.824 26.071 1.00 96.88 290 PRO A CA 1
ATOM 2248 C C . PRO A 1 290 ? -11.384 6.359 26.160 1.00 96.88 290 PRO A C 1
ATOM 2250 O O . PRO A 1 290 ? -11.322 6.963 27.234 1.00 96.88 290 PRO A O 1
ATOM 2253 N N . THR A 1 291 ? -11.542 6.992 25.005 1.00 95.62 291 THR A N 1
ATOM 2254 C CA . THR A 1 291 ? -11.603 8.441 24.815 1.00 95.62 291 THR A CA 1
ATOM 2255 C C . THR A 1 291 ? -13.034 8.944 24.961 1.00 95.62 291 THR A C 1
ATOM 2257 O O . THR A 1 291 ? -13.973 8.385 24.401 1.00 95.62 291 THR A O 1
ATOM 2260 N N . LYS A 1 292 ? -13.214 10.066 25.665 1.00 93.50 292 LYS A N 1
ATOM 2261 C CA . LYS A 1 292 ? -14.469 10.830 25.631 1.00 93.50 292 LYS A CA 1
ATOM 2262 C C . LYS A 1 292 ? -14.383 11.867 24.516 1.00 93.50 292 LYS A C 1
ATOM 2264 O O . LYS A 1 292 ? -13.979 13.000 24.780 1.00 93.50 292 LYS A O 1
ATOM 2269 N N . TRP A 1 293 ? -14.734 11.459 23.298 1.00 93.94 293 TRP A N 1
ATOM 2270 C CA . TRP A 1 293 ? -14.622 12.293 22.102 1.00 93.94 293 TRP A CA 1
ATOM 2271 C C . TRP A 1 293 ? -15.412 13.599 22.229 1.00 93.94 293 TRP A C 1
ATOM 2273 O O . TRP A 1 293 ? -16.511 13.635 22.788 1.00 93.94 293 TRP A O 1
ATOM 2283 N N . ARG A 1 294 ? -14.844 14.687 21.710 1.00 94.94 294 ARG A N 1
ATOM 2284 C CA . ARG A 1 294 ? -15.451 16.021 21.681 1.00 94.94 294 ARG A CA 1
ATOM 2285 C C . ARG A 1 294 ? -15.256 16.641 20.309 1.00 94.94 294 ARG A C 1
ATOM 2287 O O . ARG A 1 294 ? -14.217 16.454 19.685 1.00 94.94 294 ARG A O 1
ATOM 2294 N N . ALA A 1 295 ? -16.247 17.406 19.865 1.00 95.12 295 ALA A N 1
ATOM 2295 C CA . ALA A 1 295 ? -16.113 18.202 18.655 1.00 95.12 295 ALA A CA 1
ATOM 2296 C C . ALA A 1 295 ? -15.044 19.286 18.859 1.00 95.12 295 ALA A C 1
ATOM 2298 O O . ALA A 1 295 ? -15.052 19.986 19.873 1.00 95.12 295 ALA A O 1
ATOM 2299 N N . ALA A 1 296 ? -14.149 19.423 17.886 1.00 95.31 296 ALA A N 1
ATOM 2300 C CA . ALA A 1 296 ? -13.153 20.480 17.829 1.00 95.31 296 ALA A CA 1
ATOM 2301 C C . ALA A 1 296 ? -12.798 20.777 16.371 1.00 95.31 296 ALA A C 1
ATOM 2303 O O . ALA A 1 296 ? -13.021 19.953 15.483 1.00 95.31 296 ALA A O 1
ATOM 2304 N N . GLU A 1 297 ? -12.228 21.954 16.136 1.00 93.75 297 GLU A N 1
ATOM 2305 C CA . GLU A 1 297 ? -11.585 22.264 14.866 1.00 93.75 297 GLU A CA 1
ATOM 2306 C C . GLU A 1 297 ? -10.257 21.502 14.780 1.00 93.75 297 GLU A C 1
ATOM 2308 O O . GLU A 1 297 ? -9.396 21.617 15.658 1.00 93.75 297 GLU A O 1
ATOM 2313 N N . VAL A 1 298 ? -10.106 20.705 13.726 1.00 89.56 298 VAL A N 1
ATOM 2314 C CA . VAL A 1 298 ? -8.895 19.933 13.436 1.00 89.56 298 VAL A CA 1
ATOM 2315 C C . VAL A 1 298 ? -8.436 20.237 12.020 1.00 89.56 298 VAL A C 1
ATOM 2317 O O . VAL A 1 298 ? -9.251 20.379 11.107 1.00 89.56 298 VAL A O 1
ATOM 2320 N N . GLY A 1 299 ? -7.123 20.350 11.836 1.00 84.81 299 GLY A N 1
ATOM 2321 C CA . GLY A 1 299 ? -6.543 20.453 10.505 1.00 84.81 299 GLY A CA 1
ATOM 2322 C C . GLY A 1 299 ? -6.437 19.064 9.893 1.00 84.81 299 GLY A C 1
ATOM 2323 O O . GLY A 1 299 ? -5.916 18.152 10.532 1.00 84.81 299 GLY A O 1
ATOM 2324 N N . CYS A 1 300 ? -6.894 18.898 8.651 1.00 80.88 300 CYS A N 1
ATOM 2325 C CA . CYS A 1 300 ? -6.493 17.725 7.885 1.00 80.88 300 CYS A CA 1
ATOM 2326 C C . CYS A 1 300 ? -4.974 17.824 7.667 1.00 80.88 300 CYS A C 1
ATOM 2328 O O . CYS A 1 300 ? -4.521 18.858 7.157 1.00 80.88 300 CYS A O 1
ATOM 2330 N N . PRO A 1 301 ? -4.174 16.824 8.075 1.00 73.00 301 PRO A N 1
ATOM 2331 C CA . PRO A 1 301 ? -2.758 16.833 7.754 1.00 73.00 301 PRO A CA 1
ATOM 2332 C C . PRO A 1 301 ? -2.591 16.901 6.230 1.00 73.00 301 PRO A C 1
ATOM 2334 O O . PRO A 1 301 ? -3.444 16.378 5.508 1.00 73.00 301 PRO A O 1
ATOM 2337 N N . PRO A 1 302 ? -1.528 17.547 5.722 1.00 65.81 302 PRO A N 1
ATOM 2338 C CA . PRO A 1 302 ? -1.277 17.590 4.289 1.00 65.81 302 PRO A CA 1
ATOM 2339 C C . PRO A 1 302 ? -1.200 16.154 3.761 1.00 65.81 302 PRO A C 1
ATOM 2341 O O . PRO A 1 302 ? -0.283 15.402 4.092 1.00 65.81 302 PRO A O 1
ATOM 2344 N N . ALA A 1 303 ? -2.210 15.758 2.990 1.00 53.50 303 ALA A N 1
ATOM 2345 C CA . ALA A 1 303 ? -2.194 14.517 2.241 1.00 53.50 303 ALA A CA 1
ATOM 2346 C C . ALA A 1 303 ? -1.295 14.728 1.018 1.00 53.50 303 ALA A C 1
ATOM 2348 O O . ALA A 1 303 ? -1.495 15.705 0.304 1.00 53.50 303 ALA A O 1
ATOM 2349 N N . LEU A 1 304 ? -0.312 13.833 0.859 1.00 46.03 304 LEU A N 1
ATOM 2350 C CA . LEU A 1 304 ? 0.524 13.564 -0.327 1.00 46.03 304 LEU A CA 1
ATOM 2351 C C . LEU A 1 304 ? 0.729 14.699 -1.348 1.00 46.03 304 LEU A C 1
ATOM 2353 O O . LEU A 1 304 ? -0.189 14.967 -2.151 1.00 46.03 304 LEU A O 1
#